Protein AF-A0A1A6BA30-F1 (afdb_monomer_lite)

Radius of gyration: 18.71 Å; chains: 1; bounding box: 52×39×49 Å

Structure (mmCIF, N/CA/C/O backbone):
data_AF-A0A1A6BA30-F1
#
_entry.id   AF-A0A1A6BA30-F1
#
loop_
_atom_site.group_PDB
_atom_site.id
_atom_site.type_symbol
_atom_site.label_atom_id
_atom_site.label_alt_id
_atom_site.label_comp_id
_atom_site.label_asym_id
_atom_site.label_entity_id
_atom_site.label_seq_id
_atom_site.pdbx_PDB_ins_code
_atom_site.Cartn_x
_atom_site.Cartn_y
_atom_site.Cartn_z
_atom_site.occupancy
_atom_site.B_iso_or_equiv
_atom_site.auth_seq_id
_atom_site.auth_comp_id
_atom_site.auth_asym_id
_atom_site.auth_atom_id
_atom_site.pdbx_PDB_model_num
ATOM 1 N N . ASN A 1 1 ? 31.360 7.881 -20.410 1.00 49.19 1 ASN A N 1
ATOM 2 C CA . ASN A 1 1 ? 30.171 7.006 -20.399 1.00 49.19 1 ASN A CA 1
ATOM 3 C C . ASN A 1 1 ? 29.928 6.477 -21.820 1.00 49.19 1 ASN A C 1
ATOM 5 O O . ASN A 1 1 ? 29.219 7.103 -22.590 1.00 49.19 1 ASN A O 1
ATOM 9 N N . ARG A 1 2 ? 30.645 5.418 -22.233 1.00 43.56 2 ARG A N 1
ATOM 10 C CA . ARG A 1 2 ? 30.772 4.988 -23.651 1.00 43.56 2 ARG A CA 1
ATOM 11 C C . ARG A 1 2 ? 29.636 4.057 -24.119 1.00 43.56 2 ARG A C 1
ATOM 13 O O . ARG A 1 2 ? 29.491 3.838 -25.314 1.00 43.56 2 ARG A O 1
ATOM 20 N N . LEU A 1 3 ? 28.837 3.543 -23.180 1.00 45.38 3 LEU A N 1
ATOM 21 C CA . LEU A 1 3 ? 27.686 2.663 -23.424 1.00 45.38 3 LEU A CA 1
ATOM 22 C C . LEU A 1 3 ? 26.452 3.439 -23.920 1.00 45.38 3 LEU A C 1
ATOM 24 O O . LEU A 1 3 ? 25.771 2.983 -24.829 1.00 45.38 3 LEU A O 1
ATOM 28 N N . VAL A 1 4 ? 26.240 4.652 -23.399 1.00 53.16 4 VAL A N 1
ATOM 29 C CA . VAL A 1 4 ? 25.078 5.516 -23.696 1.00 53.16 4 VAL A CA 1
ATOM 30 C C . VAL A 1 4 ? 25.066 6.024 -25.147 1.00 53.16 4 VAL A C 1
ATOM 32 O O . VAL A 1 4 ? 24.022 6.350 -25.688 1.00 53.16 4 VAL A O 1
ATOM 35 N N . ILE A 1 5 ? 26.222 6.061 -25.816 1.00 52.69 5 ILE A N 1
ATOM 36 C CA . ILE A 1 5 ? 26.349 6.598 -27.184 1.00 52.69 5 ILE A CA 1
ATOM 37 C C . ILE A 1 5 ? 26.019 5.531 -28.251 1.00 52.69 5 ILE A C 1
ATOM 39 O O . ILE A 1 5 ? 25.831 5.865 -29.416 1.00 52.69 5 ILE A O 1
ATOM 43 N N . ARG A 1 6 ? 25.939 4.239 -27.888 1.00 56.19 6 ARG A N 1
ATOM 44 C CA . ARG A 1 6 ? 25.770 3.142 -28.864 1.00 56.19 6 ARG A CA 1
ATOM 45 C C . ARG A 1 6 ? 24.322 2.807 -29.225 1.00 56.19 6 ARG A C 1
ATOM 47 O O . ARG A 1 6 ? 24.119 2.164 -30.248 1.00 56.19 6 ARG A O 1
ATOM 54 N N . HIS A 1 7 ? 23.351 3.242 -28.427 1.00 64.94 7 HIS A N 1
ATOM 55 C CA . HIS A 1 7 ? 21.930 2.986 -28.659 1.00 64.94 7 HIS A CA 1
ATOM 56 C C . HIS A 1 7 ? 21.140 4.277 -28.422 1.00 64.94 7 HIS A C 1
ATOM 58 O O . HIS A 1 7 ? 20.614 4.496 -27.337 1.00 64.94 7 HIS A O 1
ATOM 64 N N . SER A 1 8 ? 21.091 5.148 -29.435 1.00 63.28 8 SER A N 1
ATOM 65 C CA . SER A 1 8 ? 20.343 6.418 -29.401 1.00 63.28 8 SER A CA 1
ATOM 66 C C . SER A 1 8 ? 18.844 6.244 -29.165 1.00 63.28 8 SER A C 1
ATOM 68 O O . SER A 1 8 ? 18.178 7.187 -28.750 1.00 63.28 8 SER A O 1
ATOM 70 N N . ASP A 1 9 ? 18.335 5.043 -29.429 1.00 72.69 9 ASP A N 1
ATOM 71 C CA . ASP A 1 9 ? 16.908 4.728 -29.409 1.00 72.69 9 ASP A CA 1
ATOM 72 C C . ASP A 1 9 ? 16.441 4.245 -28.025 1.00 72.69 9 ASP A C 1
ATOM 74 O O . ASP A 1 9 ? 15.265 3.946 -27.832 1.00 72.69 9 ASP A O 1
ATOM 78 N N . VAL A 1 10 ? 17.359 4.159 -27.053 1.00 77.75 10 VAL A N 1
ATOM 79 C CA . VAL A 1 10 ? 17.059 3.790 -25.666 1.00 77.75 10 VAL A CA 1
ATOM 80 C C . VAL A 1 10 ? 17.087 5.045 -24.804 1.00 77.75 10 VAL A C 1
ATOM 82 O O . VAL A 1 10 ? 18.126 5.686 -24.635 1.00 77.75 10 VAL A O 1
ATOM 85 N N . GLU A 1 11 ? 15.941 5.397 -24.225 1.00 80.94 11 GLU A N 1
ATOM 86 C CA . GLU A 1 11 ? 15.870 6.451 -23.217 1.00 80.94 11 GLU A CA 1
ATOM 87 C C . GLU A 1 11 ? 16.441 5.933 -21.889 1.00 80.94 11 GLU A C 1
ATOM 89 O O . GLU A 1 11 ? 15.973 4.941 -21.331 1.00 80.94 11 GLU A O 1
ATOM 94 N N . HIS A 1 12 ? 17.465 6.610 -21.369 1.00 80.56 12 HIS A N 1
ATOM 95 C CA . HIS A 1 12 ? 18.076 6.278 -20.086 1.00 80.56 12 HIS A CA 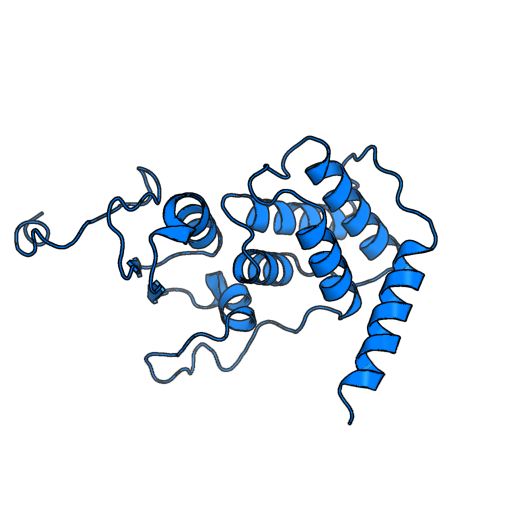1
ATOM 96 C C . HIS A 1 12 ? 17.625 7.268 -19.010 1.00 80.56 12 HIS A C 1
ATOM 98 O O . HIS A 1 12 ? 18.004 8.440 -19.039 1.00 80.56 12 HIS A O 1
ATOM 104 N N . VAL A 1 13 ? 16.882 6.776 -18.020 1.00 79.44 13 VAL A N 1
ATOM 105 C CA . VAL A 1 13 ? 16.438 7.555 -16.857 1.00 79.44 13 VAL A CA 1
ATOM 106 C C . VAL A 1 13 ? 17.209 7.095 -15.620 1.00 79.44 13 VAL A C 1
ATOM 108 O O . VAL A 1 13 ? 17.394 5.901 -15.397 1.00 79.44 13 VAL A O 1
ATOM 111 N N . THR A 1 14 ? 17.688 8.040 -14.806 1.00 73.75 14 THR A N 1
ATOM 112 C CA . THR A 1 14 ? 18.328 7.731 -13.515 1.00 73.75 14 THR A CA 1
ATOM 113 C C . THR A 1 14 ? 17.502 8.331 -12.385 1.00 73.75 14 THR A C 1
ATOM 115 O O . THR A 1 14 ? 17.114 9.497 -12.457 1.00 73.75 14 THR A O 1
ATOM 118 N N . GLY A 1 15 ? 17.261 7.553 -11.325 1.00 63.16 15 GLY A N 1
ATOM 119 C CA . GLY A 1 15 ? 16.300 7.888 -10.262 1.00 63.16 15 GLY A CA 1
ATOM 120 C C . GLY A 1 15 ? 16.544 9.207 -9.513 1.00 63.16 15 GLY A C 1
ATOM 121 O O . GLY A 1 15 ? 15.648 9.700 -8.842 1.00 63.16 15 GLY A O 1
ATOM 122 N N . ARG A 1 16 ? 17.716 9.845 -9.661 1.00 56.41 16 ARG A N 1
ATOM 123 C CA . ARG A 1 16 ? 17.997 11.164 -9.060 1.00 56.41 16 ARG A CA 1
ATOM 124 C C . ARG A 1 16 ? 17.291 12.341 -9.756 1.00 56.41 16 ARG A C 1
ATOM 126 O O . ARG A 1 16 ? 17.312 13.435 -9.204 1.00 56.41 16 ARG A O 1
ATOM 133 N N . GLY A 1 17 ? 16.687 12.138 -10.933 1.00 48.97 17 GLY A N 1
ATOM 134 C CA . GLY A 1 17 ? 16.013 13.181 -11.726 1.00 48.97 17 GLY A CA 1
ATOM 135 C C . GLY A 1 17 ? 14.512 12.966 -11.957 1.00 48.97 17 GLY A C 1
ATOM 136 O O . GLY A 1 17 ? 13.917 13.713 -12.729 1.00 48.97 17 GLY A O 1
ATOM 137 N N . GLY A 1 18 ? 13.914 11.964 -11.304 1.00 57.31 18 GLY A N 1
ATOM 138 C CA . GLY A 1 18 ? 12.526 11.538 -11.509 1.00 57.31 18 GLY A CA 1
ATOM 139 C C . GLY A 1 18 ? 12.415 10.244 -12.318 1.00 57.31 18 GLY A C 1
ATOM 140 O O . GLY A 1 18 ? 13.316 9.895 -13.076 1.00 57.31 18 GLY A O 1
ATOM 141 N N . ALA A 1 19 ? 11.305 9.527 -12.141 1.00 66.44 19 ALA A N 1
ATOM 142 C CA . ALA A 1 19 ? 10.981 8.287 -12.855 1.00 66.44 19 ALA A CA 1
ATOM 143 C C . ALA A 1 19 ? 10.109 8.542 -14.104 1.00 66.44 19 ALA A C 1
ATOM 145 O O . ALA A 1 19 ? 9.331 7.690 -14.528 1.00 66.44 19 ALA A O 1
ATOM 146 N N . TYR A 1 20 ? 10.202 9.749 -14.669 1.00 74.00 20 TYR A N 1
ATOM 147 C CA . TYR A 1 20 ? 9.434 10.146 -15.844 1.00 74.00 20 TYR A CA 1
ATOM 148 C C . TYR A 1 20 ? 10.075 9.583 -17.110 1.00 74.00 20 TYR A C 1
ATOM 150 O O . TYR A 1 20 ? 11.246 9.852 -17.386 1.00 74.00 20 TYR A O 1
ATOM 158 N N . VAL A 1 21 ? 9.291 8.832 -17.876 1.00 78.81 21 VAL A N 1
ATOM 159 C CA . VAL A 1 21 ? 9.658 8.333 -19.203 1.00 78.81 21 VAL A CA 1
ATOM 160 C C . VAL A 1 21 ? 8.964 9.217 -20.240 1.00 78.81 21 VAL A C 1
ATOM 162 O O . VAL A 1 21 ? 7.796 9.555 -20.068 1.00 78.81 21 VAL A O 1
ATOM 165 N N . ARG A 1 22 ? 9.666 9.639 -21.299 1.00 75.38 22 ARG A N 1
ATOM 166 C CA . ARG A 1 22 ? 9.091 10.518 -22.338 1.00 75.38 22 ARG A CA 1
ATOM 167 C C . ARG A 1 22 ? 8.378 9.742 -23.439 1.00 75.38 22 ARG A C 1
ATOM 169 O O . ARG A 1 22 ? 7.490 10.289 -24.091 1.00 75.38 22 ARG A O 1
ATOM 176 N N . GLY A 1 23 ? 8.807 8.509 -23.696 1.00 78.12 23 GLY A N 1
ATOM 177 C CA . GLY A 1 23 ? 8.270 7.653 -24.753 1.00 78.12 23 GLY A CA 1
ATOM 178 C C . GLY A 1 23 ? 7.227 6.644 -24.269 1.00 78.12 23 GLY A C 1
ATOM 179 O O . GLY A 1 23 ? 7.291 6.148 -23.147 1.00 78.12 23 GLY A O 1
ATOM 180 N N . HIS A 1 24 ? 6.300 6.273 -25.157 1.00 86.62 24 HIS A N 1
ATOM 181 C CA . HIS A 1 24 ? 5.459 5.092 -24.956 1.00 86.62 24 HIS A CA 1
ATOM 182 C C . HIS A 1 24 ? 6.257 3.822 -25.271 1.00 86.62 24 HIS A C 1
ATOM 184 O O . HIS A 1 24 ? 6.807 3.708 -26.367 1.00 86.62 24 HIS A O 1
ATOM 190 N N . GLY A 1 25 ? 6.268 2.836 -24.374 1.00 88.94 25 GLY A N 1
ATOM 191 C CA . GLY A 1 25 ? 6.991 1.592 -24.634 1.00 88.94 25 GLY A CA 1
ATOM 192 C C . GLY A 1 25 ? 7.209 0.690 -23.420 1.00 88.94 25 GLY A C 1
ATOM 193 O O . GLY A 1 25 ? 6.679 0.952 -22.339 1.00 88.94 25 GLY A O 1
ATOM 194 N N . PRO A 1 26 ? 7.949 -0.416 -23.608 1.00 90.94 26 PRO A N 1
ATOM 195 C CA . PRO A 1 26 ? 8.395 -1.258 -22.509 1.00 90.94 26 PRO A CA 1
ATOM 196 C C . PRO A 1 26 ? 9.483 -0.555 -21.685 1.00 90.94 26 PRO A C 1
ATOM 198 O O . PRO A 1 26 ? 10.324 0.158 -22.230 1.00 90.94 26 PRO A O 1
ATOM 201 N N . VAL A 1 27 ? 9.493 -0.802 -20.377 1.00 91.38 27 VAL A N 1
ATOM 202 C CA . VAL A 1 27 ? 10.492 -0.278 -19.440 1.00 91.38 27 VAL A CA 1
ATOM 203 C C . VAL A 1 27 ? 11.279 -1.430 -18.829 1.00 91.38 27 VAL A C 1
ATOM 205 O O . VAL A 1 27 ? 10.697 -2.398 -18.343 1.00 91.38 27 VAL A O 1
ATOM 208 N N . LEU A 1 28 ? 12.606 -1.301 -18.821 1.00 92.06 28 LEU A N 1
ATOM 209 C CA . LEU A 1 28 ? 13.500 -2.134 -18.022 1.00 92.06 28 LEU A CA 1
ATOM 210 C C . LEU A 1 28 ? 13.937 -1.342 -16.790 1.00 92.06 28 LEU A C 1
ATOM 212 O O . LEU A 1 28 ? 14.620 -0.325 -16.914 1.00 92.06 28 LEU A O 1
ATOM 216 N N . MET A 1 29 ? 13.571 -1.823 -15.607 1.00 91.19 29 MET A N 1
ATOM 217 C CA . MET A 1 29 ? 13.905 -1.193 -14.338 1.00 91.19 29 MET A CA 1
ATOM 218 C C . MET A 1 29 ? 14.907 -2.052 -13.570 1.00 91.19 29 MET A C 1
ATOM 220 O O . MET A 1 29 ? 14.601 -3.165 -13.145 1.00 91.19 29 MET A O 1
ATOM 224 N N . ALA A 1 30 ? 16.122 -1.533 -13.403 1.00 91.44 30 ALA A N 1
ATOM 225 C CA . ALA A 1 30 ? 17.189 -2.228 -12.698 1.00 91.44 30 ALA A CA 1
ATOM 226 C C . ALA A 1 30 ? 17.259 -1.795 -11.229 1.00 91.44 30 ALA A C 1
ATOM 228 O O . ALA A 1 30 ? 17.358 -0.609 -10.918 1.00 91.44 30 ALA A O 1
ATOM 229 N N . TRP A 1 31 ? 17.254 -2.794 -10.350 1.00 90.44 31 TRP A N 1
ATOM 230 C CA . TRP A 1 31 ? 17.406 -2.720 -8.899 1.00 90.44 31 TRP A CA 1
ATOM 231 C C . TRP A 1 31 ? 16.362 -1.891 -8.130 1.00 90.44 31 TRP A C 1
ATOM 233 O O . TRP A 1 31 ? 16.747 -1.257 -7.142 1.00 90.44 31 TRP A O 1
ATOM 243 N N . PRO A 1 32 ? 15.070 -1.885 -8.516 1.00 91.75 32 PRO A N 1
ATOM 244 C CA . PRO A 1 32 ? 14.084 -1.082 -7.808 1.00 91.75 32 PRO A CA 1
ATOM 245 C C . PRO A 1 32 ? 13.698 -1.689 -6.454 1.00 91.75 32 PRO A C 1
ATOM 247 O O . PRO A 1 32 ? 13.746 -2.906 -6.257 1.00 91.75 32 PRO A O 1
ATOM 250 N N . GLY A 1 33 ? 13.264 -0.834 -5.532 1.00 92.69 33 GLY A N 1
ATOM 251 C CA . GLY A 1 33 ? 12.312 -1.195 -4.481 1.00 92.69 33 GLY A CA 1
ATOM 252 C C . GLY A 1 33 ? 10.869 -0.875 -4.891 1.00 92.69 33 GLY A C 1
ATOM 253 O O . GLY A 1 33 ? 10.628 -0.299 -5.952 1.00 92.69 33 GLY A O 1
ATOM 254 N N . MET A 1 34 ? 9.899 -1.208 -4.032 1.00 94.12 34 MET A N 1
ATOM 255 C CA . MET A 1 34 ? 8.484 -0.879 -4.276 1.00 94.12 34 MET A CA 1
ATOM 256 C C . MET A 1 34 ? 8.241 0.632 -4.427 1.00 94.12 34 MET A C 1
ATOM 258 O O . MET A 1 34 ? 7.455 1.036 -5.279 1.00 94.12 34 MET A O 1
ATOM 262 N N . ASP A 1 35 ? 8.951 1.470 -3.668 1.00 92.12 35 ASP A N 1
ATOM 263 C CA . ASP A 1 35 ? 8.849 2.934 -3.759 1.00 92.12 35 ASP A CA 1
ATOM 264 C C . ASP A 1 35 ? 9.235 3.453 -5.151 1.00 92.12 35 ASP A C 1
ATOM 266 O O . ASP A 1 35 ? 8.562 4.320 -5.710 1.00 92.12 35 ASP A O 1
ATOM 270 N N . ASP A 1 36 ? 10.301 2.895 -5.734 1.00 90.81 36 ASP A N 1
ATOM 271 C CA . ASP A 1 36 ? 10.771 3.293 -7.059 1.00 90.81 36 ASP A CA 1
ATOM 272 C C . ASP A 1 36 ? 9.737 2.917 -8.133 1.00 90.81 36 ASP A C 1
ATOM 274 O O . ASP A 1 36 ? 9.473 3.702 -9.047 1.00 90.81 36 ASP A O 1
ATOM 278 N N . ILE A 1 37 ? 9.124 1.733 -8.010 1.00 91.69 37 ILE A N 1
ATOM 279 C CA . ILE A 1 37 ? 8.049 1.280 -8.906 1.00 91.69 37 ILE A CA 1
ATOM 280 C C . ILE A 1 37 ? 6.831 2.203 -8.765 1.00 91.69 37 ILE A C 1
ATOM 282 O O . ILE A 1 37 ? 6.275 2.634 -9.774 1.00 91.69 37 ILE A O 1
ATOM 286 N N . GLY A 1 38 ? 6.453 2.571 -7.536 1.00 90.75 38 GLY A N 1
ATOM 287 C CA . GLY A 1 38 ? 5.369 3.522 -7.280 1.00 90.75 38 GLY A CA 1
ATOM 288 C C . GLY A 1 38 ? 5.601 4.869 -7.963 1.00 90.75 38 GLY A C 1
ATOM 289 O O . GLY A 1 38 ? 4.710 5.384 -8.644 1.00 90.75 38 GLY A O 1
ATOM 290 N N . GLU A 1 39 ? 6.807 5.428 -7.849 1.00 89.31 39 GLU A N 1
ATOM 291 C CA . GLU A 1 39 ? 7.171 6.679 -8.524 1.00 89.31 39 G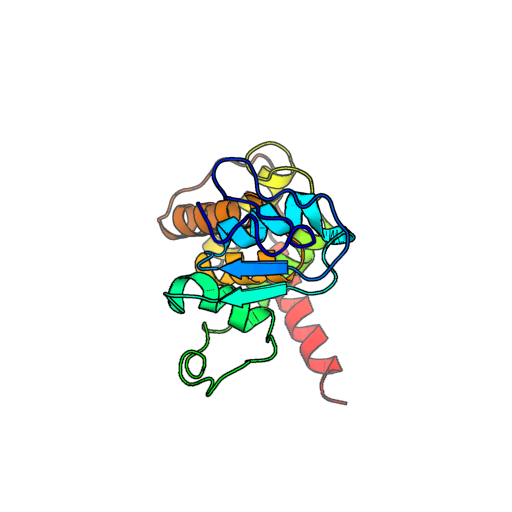LU A CA 1
ATOM 292 C C . GLU A 1 39 ? 7.163 6.553 -10.056 1.00 89.31 39 GLU A C 1
ATOM 294 O O . GLU A 1 39 ? 6.707 7.474 -10.733 1.00 89.31 39 GLU A O 1
ATOM 299 N N . LEU A 1 40 ? 7.605 5.423 -10.619 1.00 88.50 40 LEU A N 1
ATOM 300 C CA . LEU A 1 40 ? 7.528 5.171 -12.064 1.00 88.50 40 LEU A CA 1
ATOM 301 C C . LEU A 1 40 ? 6.075 5.175 -12.556 1.00 88.50 40 LEU A C 1
ATOM 303 O O . LEU A 1 40 ? 5.745 5.873 -13.521 1.00 88.50 40 LEU A O 1
ATOM 307 N N . VAL A 1 41 ? 5.203 4.423 -11.880 1.00 86.38 41 VAL A N 1
ATOM 308 C CA . VAL A 1 41 ? 3.785 4.306 -12.243 1.00 86.38 41 VAL A CA 1
ATOM 309 C C . VAL A 1 41 ? 3.098 5.668 -12.160 1.00 86.38 41 VAL A C 1
ATOM 311 O O . VAL A 1 41 ? 2.370 6.032 -13.077 1.00 86.38 41 VAL A O 1
ATOM 314 N N . ARG A 1 42 ? 3.401 6.482 -11.141 1.00 84.81 42 ARG A N 1
ATOM 315 C CA . ARG A 1 42 ? 2.790 7.809 -10.945 1.00 84.81 42 ARG A CA 1
ATOM 316 C C . ARG A 1 42 ? 2.848 8.701 -12.181 1.00 84.81 42 ARG A C 1
ATOM 318 O O . ARG A 1 42 ? 1.891 9.402 -12.494 1.00 84.81 42 ARG A O 1
ATOM 325 N N . PHE A 1 43 ? 4.000 8.729 -12.840 1.00 79.12 43 PHE A N 1
ATOM 326 C CA . PHE A 1 43 ? 4.258 9.666 -13.929 1.00 79.12 43 PHE A CA 1
ATOM 327 C C . PHE A 1 43 ? 4.060 9.057 -15.314 1.00 79.12 43 PHE A C 1
ATOM 329 O O . PHE A 1 43 ? 3.900 9.797 -16.285 1.00 79.12 43 PHE A O 1
ATOM 336 N N . SER A 1 44 ? 4.081 7.727 -15.402 1.00 79.69 44 SER A N 1
ATOM 337 C CA . SER A 1 44 ? 4.239 7.024 -16.673 1.00 79.69 44 SER A CA 1
ATOM 338 C C . SER A 1 44 ? 3.218 5.899 -16.882 1.00 79.69 44 SER A C 1
ATOM 340 O O . SER A 1 44 ? 3.360 5.161 -17.854 1.00 79.69 44 SER A O 1
ATOM 342 N N . ASN A 1 45 ? 2.180 5.755 -16.040 1.00 75.94 45 ASN A N 1
ATOM 343 C CA . ASN A 1 45 ? 1.237 4.622 -16.110 1.00 75.94 45 ASN A CA 1
ATOM 344 C C . ASN A 1 45 ? 0.663 4.399 -17.525 1.00 75.94 45 ASN A C 1
ATOM 346 O O . ASN A 1 45 ? 0.683 3.295 -18.051 1.00 75.94 45 ASN A O 1
ATOM 350 N N . HIS A 1 46 ? 0.240 5.471 -18.203 1.00 80.50 46 HIS A N 1
ATOM 351 C CA . HIS A 1 46 ? -0.317 5.389 -19.564 1.00 80.50 46 HIS A CA 1
ATOM 352 C C . HIS A 1 46 ? 0.741 5.258 -20.675 1.00 80.50 46 HIS A C 1
ATOM 354 O O . HIS A 1 46 ? 0.410 5.067 -21.848 1.00 80.50 46 HIS A O 1
ATOM 360 N N . MET A 1 47 ? 2.020 5.408 -20.332 1.00 84.94 47 MET A N 1
ATOM 361 C CA . MET A 1 47 ? 3.141 5.324 -21.270 1.00 84.94 47 MET A CA 1
ATOM 362 C C . MET A 1 47 ? 3.788 3.938 -21.274 1.00 84.94 47 MET A C 1
ATOM 364 O O . MET A 1 47 ? 4.305 3.506 -22.306 1.00 84.94 47 MET A O 1
ATOM 368 N N . ILE A 1 48 ? 3.706 3.215 -20.158 1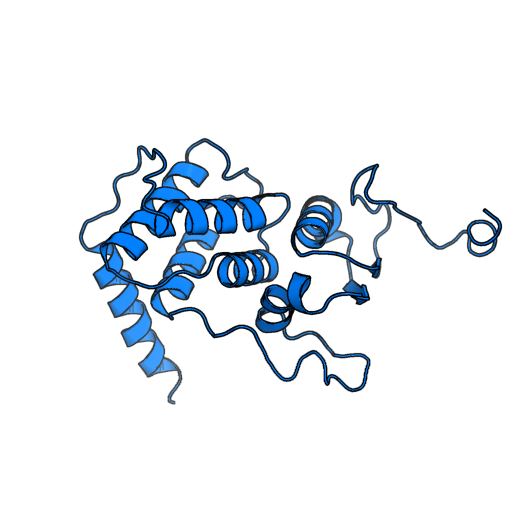.00 87.94 48 ILE A N 1
ATOM 369 C CA . ILE A 1 48 ? 4.318 1.899 -19.989 1.00 87.94 48 ILE A CA 1
ATOM 370 C C . ILE A 1 48 ? 3.428 0.826 -20.622 1.00 87.94 48 ILE A C 1
ATOM 372 O O . ILE A 1 48 ? 2.280 0.641 -20.236 1.00 87.94 48 ILE A O 1
ATOM 376 N N . ARG A 1 49 ? 3.973 0.087 -21.594 1.00 89.06 49 ARG A N 1
ATOM 377 C CA . ARG A 1 49 ? 3.293 -1.069 -22.222 1.00 89.06 49 ARG A CA 1
ATOM 378 C C . ARG A 1 49 ? 3.699 -2.417 -21.631 1.00 89.06 49 ARG A C 1
ATOM 380 O O . ARG A 1 49 ? 3.077 -3.429 -21.925 1.00 89.06 49 ARG A O 1
ATOM 387 N N . GLY A 1 50 ? 4.763 -2.427 -20.840 1.00 90.06 50 GLY A N 1
ATOM 388 C CA . GLY A 1 50 ? 5.286 -3.598 -20.153 1.00 90.06 50 GLY A CA 1
ATOM 389 C C . GLY A 1 50 ? 6.432 -3.182 -19.244 1.00 90.06 50 GLY A C 1
ATOM 390 O O . GLY A 1 50 ? 7.195 -2.278 -19.588 1.00 90.06 50 GLY A O 1
ATOM 391 N N . LEU A 1 51 ? 6.542 -3.819 -18.085 1.00 91.81 51 LEU A N 1
ATOM 392 C CA . LEU A 1 51 ? 7.580 -3.539 -17.101 1.00 91.81 51 LEU A CA 1
ATOM 393 C C . LEU A 1 51 ? 8.389 -4.812 -16.854 1.00 91.81 51 LEU A C 1
ATOM 395 O O . LEU A 1 51 ? 7.857 -5.808 -16.375 1.00 91.81 51 LEU A O 1
ATOM 399 N N . CYS A 1 52 ? 9.681 -4.766 -17.165 1.00 94.31 52 CYS A N 1
ATOM 400 C CA . CYS A 1 52 ? 10.644 -5.791 -16.790 1.00 94.31 52 CYS A CA 1
ATOM 401 C C . CYS A 1 52 ? 11.466 -5.276 -15.607 1.00 94.31 52 CYS A C 1
ATOM 403 O O . CYS A 1 52 ? 12.076 -4.209 -15.690 1.00 94.31 52 CYS A O 1
ATOM 405 N N . VAL A 1 53 ? 11.484 -6.028 -14.508 1.00 93.50 53 VAL A N 1
ATOM 406 C CA . VAL A 1 53 ? 12.224 -5.674 -13.294 1.00 93.50 53 VAL A CA 1
ATOM 407 C C . VAL A 1 53 ? 13.395 -6.627 -13.109 1.00 93.50 53 VAL A C 1
ATOM 409 O O . VAL A 1 53 ? 13.217 -7.841 -13.085 1.00 93.50 53 VAL A O 1
ATOM 412 N N . ILE A 1 54 ? 14.590 -6.071 -12.922 1.00 92.81 54 ILE A N 1
ATOM 413 C CA . ILE A 1 54 ? 15.764 -6.816 -12.462 1.00 92.81 54 ILE A CA 1
ATOM 414 C C . ILE A 1 54 ? 15.982 -6.442 -11.003 1.00 92.81 54 ILE A C 1
ATOM 416 O O . ILE A 1 54 ? 16.277 -5.288 -10.713 1.00 92.81 54 ILE A O 1
ATOM 420 N N . THR A 1 55 ? 15.872 -7.390 -10.079 1.00 89.50 55 THR A N 1
ATOM 421 C CA . THR A 1 55 ? 16.163 -7.140 -8.661 1.00 89.50 55 THR A CA 1
ATOM 422 C C . THR A 1 55 ? 17.546 -7.662 -8.273 1.00 89.50 55 THR A C 1
ATOM 424 O O . THR A 1 55 ? 18.061 -8.596 -8.876 1.00 89.50 55 THR A O 1
ATOM 427 N N . TRP A 1 56 ? 18.166 -7.034 -7.272 1.00 88.25 56 TRP A N 1
ATOM 428 C CA . TRP A 1 56 ? 19.338 -7.578 -6.564 1.00 88.25 56 TRP A CA 1
ATOM 429 C C . TRP A 1 56 ? 18.980 -8.080 -5.159 1.00 88.25 56 TRP A C 1
ATOM 431 O O . TRP A 1 56 ? 19.823 -8.647 -4.470 1.00 88.25 56 TRP A O 1
ATOM 441 N N . ASN A 1 57 ? 17.750 -7.813 -4.709 1.00 90.44 57 ASN A N 1
ATOM 442 C CA . ASN A 1 57 ? 17.236 -8.198 -3.407 1.00 90.44 57 ASN A CA 1
ATOM 443 C C . ASN A 1 57 ? 15.744 -8.511 -3.551 1.00 90.44 57 ASN A C 1
ATOM 445 O O . ASN A 1 57 ? 14.906 -7.603 -3.563 1.00 90.44 57 ASN A O 1
ATOM 449 N N . ALA A 1 58 ? 15.419 -9.799 -3.656 1.00 91.69 58 ALA A N 1
ATOM 450 C CA . ALA A 1 58 ? 14.050 -10.267 -3.826 1.00 91.69 58 ALA A CA 1
ATOM 451 C C . ALA A 1 58 ? 13.109 -9.754 -2.721 1.00 91.69 58 ALA A C 1
ATOM 453 O O . ALA A 1 58 ? 11.993 -9.333 -3.017 1.00 91.69 58 ALA A O 1
ATOM 454 N N . ASN A 1 59 ? 13.575 -9.672 -1.468 1.00 92.69 59 ASN A N 1
ATOM 455 C CA . ASN A 1 59 ? 12.736 -9.276 -0.331 1.00 92.69 59 ASN A CA 1
ATOM 456 C C . ASN A 1 59 ? 12.179 -7.852 -0.458 1.00 92.69 59 ASN A C 1
ATOM 458 O O . ASN A 1 59 ? 11.086 -7.591 0.026 1.00 92.69 59 ASN A O 1
ATOM 462 N N . ARG A 1 60 ? 12.873 -6.947 -1.162 1.00 91.56 60 ARG A N 1
ATOM 463 C CA . ARG A 1 60 ? 12.415 -5.560 -1.360 1.00 91.56 60 ARG A CA 1
ATOM 464 C C . ARG A 1 60 ? 11.203 -5.409 -2.270 1.00 91.56 60 ARG A C 1
ATOM 466 O O . ARG A 1 60 ? 10.580 -4.354 -2.252 1.00 91.56 60 ARG A O 1
ATOM 473 N N . ILE A 1 61 ? 10.917 -6.411 -3.098 1.00 94.75 61 ILE A N 1
ATOM 474 C CA . ILE A 1 61 ? 9.794 -6.385 -4.043 1.00 94.75 61 ILE A CA 1
ATOM 475 C C . ILE A 1 61 ? 8.894 -7.617 -3.919 1.00 94.75 61 ILE A C 1
ATOM 477 O O . ILE A 1 61 ? 7.887 -7.697 -4.613 1.00 94.75 61 ILE A O 1
ATOM 481 N N . ARG A 1 62 ? 9.227 -8.569 -3.037 1.00 96.31 62 ARG A N 1
ATOM 482 C CA . ARG A 1 62 ? 8.470 -9.807 -2.810 1.00 96.31 62 ARG A CA 1
ATOM 483 C C . ARG A 1 62 ? 6.981 -9.564 -2.538 1.00 96.31 62 ARG A C 1
ATOM 485 O O . ARG A 1 62 ? 6.187 -10.274 -3.157 1.00 96.31 62 ARG A O 1
ATOM 492 N N . PRO A 1 63 ? 6.568 -8.561 -1.737 1.00 96.94 63 PRO A N 1
ATOM 493 C CA . PRO A 1 63 ? 5.149 -8.257 -1.574 1.00 96.94 63 PRO A CA 1
ATOM 494 C C . PRO A 1 63 ? 4.469 -7.886 -2.891 1.00 96.94 63 PRO A C 1
ATOM 496 O O . PRO A 1 63 ? 3.431 -8.442 -3.231 1.00 96.94 63 PRO A O 1
ATOM 499 N N . TRP A 1 64 ? 5.089 -7.014 -3.685 1.00 96.06 64 TRP A N 1
ATOM 500 C CA . TRP A 1 64 ? 4.568 -6.623 -4.994 1.00 96.06 64 TRP A CA 1
ATOM 501 C C . TRP A 1 64 ? 4.539 -7.794 -5.987 1.00 96.06 64 TRP A C 1
ATOM 503 O O . TRP A 1 64 ? 3.527 -8.000 -6.650 1.00 96.06 64 TRP A O 1
ATOM 513 N N . VAL A 1 65 ? 5.594 -8.616 -6.045 1.00 95.75 65 VAL A N 1
ATOM 514 C CA . VAL A 1 65 ? 5.649 -9.818 -6.902 1.00 95.75 65 VAL A CA 1
ATOM 515 C C . VAL A 1 65 ? 4.563 -10.824 -6.521 1.00 95.75 65 VAL A C 1
ATOM 517 O O . VAL A 1 65 ? 3.903 -11.373 -7.401 1.00 95.75 65 VAL A O 1
ATOM 520 N N . THR A 1 66 ? 4.330 -11.022 -5.222 1.00 96.06 66 THR A N 1
ATOM 521 C CA . THR A 1 66 ? 3.277 -11.911 -4.707 1.00 96.06 66 THR A CA 1
ATOM 522 C C . THR A 1 66 ? 1.893 -11.500 -5.212 1.00 96.06 66 THR A C 1
ATOM 524 O O . THR A 1 66 ? 1.084 -12.362 -5.558 1.00 96.06 66 THR A O 1
ATOM 527 N N . GLN A 1 67 ? 1.628 -10.193 -5.267 1.00 95.75 67 GLN A N 1
ATOM 528 C CA . GLN A 1 67 ? 0.336 -9.644 -5.679 1.00 95.75 67 GLN A CA 1
ATOM 529 C C . GLN A 1 67 ? 0.195 -9.580 -7.204 1.00 95.75 67 GLN A C 1
ATOM 531 O O . GLN A 1 67 ? -0.813 -10.024 -7.742 1.00 95.75 67 GLN A O 1
ATOM 536 N N . MET A 1 68 ? 1.219 -9.094 -7.910 1.00 94.12 68 MET A N 1
ATOM 537 C CA . MET A 1 68 ? 1.199 -8.954 -9.370 1.00 94.12 68 MET A CA 1
ATOM 538 C C . MET A 1 68 ? 1.255 -10.283 -10.120 1.00 94.12 68 MET A C 1
ATOM 540 O O . MET A 1 68 ? 0.783 -10.346 -11.251 1.00 94.12 68 MET A O 1
ATOM 544 N N . ARG A 1 69 ? 1.880 -11.314 -9.531 1.00 94.50 69 ARG A N 1
ATOM 545 C CA . ARG A 1 69 ? 2.168 -12.606 -10.180 1.00 94.50 69 ARG A CA 1
ATOM 546 C C . ARG A 1 69 ? 2.755 -12.445 -11.596 1.00 94.50 69 ARG A C 1
ATOM 548 O O . ARG A 1 69 ? 2.167 -12.935 -12.559 1.00 94.50 69 ARG A O 1
ATOM 555 N N . PRO A 1 70 ? 3.884 -11.730 -11.744 1.00 94.38 70 PRO A N 1
ATOM 556 C CA . PRO A 1 70 ? 4.479 -11.487 -13.051 1.00 94.38 70 PRO A CA 1
ATOM 557 C C . PRO A 1 70 ? 5.047 -12.773 -13.663 1.00 94.38 70 PRO A C 1
ATOM 559 O O . PRO A 1 70 ? 5.399 -13.716 -12.951 1.00 94.38 70 PRO A O 1
ATOM 562 N N . ASP A 1 71 ? 5.240 -12.758 -14.980 1.00 95.94 71 ASP A N 1
ATOM 563 C CA . ASP A 1 71 ? 6.019 -13.788 -15.661 1.00 95.94 71 ASP A CA 1
ATOM 564 C C . ASP A 1 71 ? 7.475 -13.760 -15.179 1.00 95.94 71 ASP A C 1
ATOM 566 O O . ASP A 1 71 ? 8.167 -12.739 -15.251 1.00 95.94 71 ASP A O 1
ATOM 570 N N . ILE A 1 72 ? 7.960 -14.904 -14.697 1.00 94.62 72 ILE A N 1
ATOM 571 C CA . ILE A 1 72 ? 9.316 -15.031 -14.170 1.00 94.62 72 ILE A CA 1
ATOM 572 C C . ILE A 1 72 ? 10.273 -15.469 -15.279 1.00 94.62 72 ILE A C 1
ATOM 574 O O . ILE A 1 72 ? 10.268 -16.613 -15.730 1.00 94.62 72 ILE A O 1
ATOM 578 N N . LEU A 1 73 ? 11.144 -14.548 -15.690 1.00 90.31 73 LEU A N 1
ATOM 579 C CA . LEU A 1 73 ? 12.188 -14.787 -16.687 1.00 90.31 73 LEU A CA 1
ATOM 580 C C . LEU A 1 73 ? 13.444 -15.366 -16.005 1.00 90.31 73 LEU A C 1
ATOM 582 O O . LEU A 1 73 ? 14.445 -14.676 -15.826 1.00 90.31 73 LEU A O 1
ATOM 586 N N . GLY A 1 74 ? 13.383 -16.619 -15.551 1.00 88.38 74 GLY A N 1
ATOM 587 C CA . GLY A 1 74 ? 14.481 -17.286 -14.842 1.00 88.38 74 GLY A CA 1
ATOM 588 C C . GLY A 1 74 ? 14.055 -18.621 -14.231 1.00 88.38 74 GLY A C 1
ATOM 589 O O . GLY A 1 74 ? 12.983 -19.131 -14.533 1.00 88.38 74 GLY A O 1
ATOM 590 N N . ASN A 1 75 ? 14.887 -19.190 -13.355 1.00 89.62 75 ASN A N 1
ATOM 591 C CA . ASN A 1 75 ? 14.562 -20.442 -12.655 1.00 89.62 75 ASN A CA 1
ATOM 592 C C . ASN A 1 75 ? 13.481 -20.275 -11.567 1.00 89.62 75 ASN A C 1
ATOM 594 O O . ASN A 1 75 ? 12.922 -21.265 -11.118 1.00 89.62 75 ASN A O 1
ATOM 598 N N . GLY A 1 76 ? 13.212 -19.040 -11.137 1.00 90.25 76 GLY A N 1
ATOM 599 C CA . GLY A 1 76 ? 12.159 -18.697 -10.186 1.00 90.25 76 GLY A CA 1
ATOM 600 C C . GLY A 1 76 ? 12.410 -19.064 -8.727 1.00 90.25 76 GLY A C 1
ATOM 601 O O . GLY A 1 76 ? 11.550 -18.773 -7.904 1.00 90.25 76 GLY A O 1
ATOM 602 N N . SER A 1 77 ? 13.581 -19.603 -8.378 1.00 92.25 77 SER A N 1
ATOM 603 C CA . SER A 1 77 ? 13.862 -20.089 -7.018 1.00 92.25 77 SER A CA 1
ATOM 604 C C . SER A 1 77 ? 13.747 -19.001 -5.944 1.00 92.25 77 SER A C 1
ATOM 606 O O . SER A 1 77 ? 13.384 -19.274 -4.808 1.00 92.25 77 SER A O 1
ATOM 608 N N . GLU A 1 78 ? 14.021 -17.737 -6.287 1.00 90.25 78 GLU A N 1
ATOM 609 C CA . GLU A 1 78 ? 13.858 -16.614 -5.352 1.00 90.25 78 GLU A CA 1
ATOM 610 C C . GLU A 1 78 ? 12.394 -16.329 -4.983 1.00 90.25 78 GLU A C 1
ATOM 612 O O . GLU A 1 78 ? 12.154 -15.627 -4.000 1.00 90.25 78 GLU A O 1
ATOM 617 N N . TRP A 1 79 ? 11.430 -16.850 -5.747 1.00 93.38 79 TRP A N 1
ATOM 618 C CA . TRP A 1 79 ? 9.995 -16.561 -5.641 1.00 93.38 79 TRP A CA 1
ATOM 619 C C . TRP A 1 79 ? 9.167 -17.749 -5.142 1.00 93.38 79 TRP A C 1
ATOM 621 O O . TRP A 1 79 ? 7.943 -17.661 -5.134 1.00 93.38 79 TRP A O 1
ATOM 631 N N . GLU A 1 80 ? 9.812 -18.836 -4.715 1.00 91.56 80 GLU A N 1
ATOM 632 C CA . GLU A 1 80 ? 9.129 -19.991 -4.114 1.00 91.56 80 GLU A CA 1
ATOM 633 C C . GLU A 1 80 ? 8.430 -19.599 -2.801 1.00 91.56 80 GLU A C 1
ATOM 635 O O . GLU A 1 80 ? 7.263 -19.928 -2.588 1.00 91.56 80 GLU A O 1
ATOM 640 N N . ASP A 1 81 ? 9.110 -18.805 -1.968 1.00 92.00 81 ASP A N 1
ATOM 641 C CA . ASP A 1 81 ? 8.568 -18.282 -0.713 1.00 92.00 81 ASP A CA 1
ATOM 642 C C . ASP A 1 81 ? 7.877 -16.931 -0.937 1.00 92.00 81 ASP A C 1
ATOM 644 O O . ASP A 1 81 ? 8.513 -15.876 -0.942 1.00 92.00 81 ASP A O 1
ATOM 648 N N . LEU A 1 82 ? 6.564 -16.926 -1.142 1.00 93.06 82 LEU A N 1
ATOM 649 C CA . LEU A 1 82 ? 5.802 -15.687 -1.330 1.00 93.06 82 LEU A CA 1
ATOM 650 C C . LEU A 1 82 ? 5.472 -14.987 -0.003 1.00 93.06 82 LEU A C 1
ATOM 652 O O . LEU A 1 82 ? 5.490 -15.589 1.071 1.00 93.06 82 LEU A O 1
ATOM 656 N N . THR A 1 83 ? 5.142 -13.695 -0.080 1.00 94.06 83 THR A N 1
ATOM 657 C CA . THR A 1 83 ? 4.617 -12.951 1.073 1.00 94.06 83 THR A CA 1
ATOM 658 C C . THR A 1 83 ? 3.312 -13.610 1.547 1.00 94.06 83 THR A C 1
ATOM 660 O O . THR A 1 83 ? 2.471 -13.948 0.707 1.00 94.06 83 THR A O 1
ATOM 663 N N . PRO A 1 84 ? 3.108 -13.806 2.865 1.00 93.38 84 PRO A N 1
ATOM 664 C CA . PRO A 1 84 ? 1.855 -14.339 3.385 1.00 93.38 84 PRO A CA 1
ATOM 665 C C . PRO A 1 84 ? 0.640 -13.557 2.878 1.00 93.38 84 PRO A C 1
ATOM 667 O O . PRO A 1 84 ? 0.695 -12.341 2.685 1.00 93.38 84 PRO A O 1
ATOM 670 N N . LYS A 1 85 ? -0.472 -14.262 2.654 1.00 92.00 85 LYS A N 1
ATOM 671 C CA . LYS A 1 85 ? -1.718 -13.614 2.235 1.00 92.00 85 LYS A CA 1
ATOM 672 C C . LYS A 1 85 ? -2.216 -12.682 3.340 1.00 92.00 85 LYS A C 1
ATOM 674 O O . LYS A 1 85 ? -2.215 -13.057 4.510 1.00 92.00 85 LYS A O 1
ATOM 679 N N . LEU A 1 86 ? -2.675 -11.500 2.936 1.00 95.31 86 LEU A N 1
ATOM 680 C CA . LEU A 1 86 ? -3.399 -10.586 3.813 1.00 95.31 86 LEU A CA 1
ATOM 681 C C . LEU A 1 86 ? -4.711 -11.226 4.277 1.00 95.31 86 LEU A C 1
ATOM 683 O O . LEU A 1 86 ? -5.311 -12.024 3.550 1.00 95.31 86 LEU A O 1
ATOM 687 N N . ASP A 1 87 ? -5.158 -10.843 5.473 1.00 96.56 87 ASP A N 1
ATOM 688 C CA . ASP A 1 87 ? -6.482 -11.207 5.969 1.00 96.56 87 ASP A CA 1
ATOM 689 C C . ASP A 1 87 ? -7.557 -10.748 4.956 1.00 96.56 87 ASP A C 1
ATOM 691 O O . ASP A 1 87 ? -7.492 -9.607 4.479 1.00 96.56 87 ASP A O 1
ATOM 695 N N . PRO A 1 88 ? -8.541 -11.593 4.597 1.00 97.50 88 PRO A N 1
ATOM 696 C CA . PRO A 1 88 ? -9.591 -11.221 3.650 1.00 97.50 88 PRO A CA 1
ATOM 697 C C . PRO A 1 88 ? -10.342 -9.934 4.021 1.00 97.50 88 PRO A C 1
ATOM 699 O O . PRO A 1 88 ? -10.737 -9.180 3.134 1.00 97.50 88 PRO A O 1
ATOM 702 N N . VAL A 1 89 ? -10.500 -9.638 5.316 1.00 97.75 89 VAL A N 1
ATOM 703 C CA . VAL A 1 89 ? -11.124 -8.395 5.792 1.00 97.75 89 VAL A CA 1
ATOM 704 C C . VAL A 1 89 ? -10.236 -7.185 5.501 1.00 97.75 89 VAL A C 1
ATOM 706 O O . VAL A 1 89 ? -10.747 -6.132 5.123 1.00 97.75 89 VAL A O 1
ATOM 709 N N . VAL A 1 90 ? -8.910 -7.331 5.608 1.00 97.94 90 VAL A N 1
ATOM 710 C CA . VAL A 1 90 ? -7.953 -6.284 5.210 1.00 97.94 90 VAL A CA 1
ATOM 711 C C . VAL A 1 90 ? -8.030 -6.049 3.704 1.00 97.94 90 VAL A C 1
ATOM 713 O O . VAL A 1 90 ? -8.105 -4.899 3.280 1.00 97.94 90 VAL A O 1
ATOM 716 N N . ILE A 1 91 ? -8.080 -7.112 2.893 1.00 97.31 91 ILE A N 1
ATOM 717 C CA . ILE A 1 91 ? -8.235 -6.995 1.433 1.00 97.31 91 ILE A CA 1
ATOM 718 C C . ILE A 1 91 ? -9.534 -6.254 1.086 1.00 97.31 91 ILE A C 1
ATOM 720 O O . ILE A 1 91 ? -9.517 -5.334 0.272 1.00 97.31 91 ILE A O 1
ATOM 724 N N . GLU A 1 92 ? -10.652 -6.592 1.730 1.00 97.50 92 GLU A N 1
ATOM 725 C CA . GLU A 1 92 ? -11.932 -5.922 1.481 1.00 97.50 92 GLU A CA 1
ATOM 726 C C . GLU A 1 92 ? -11.920 -4.444 1.913 1.00 97.50 92 GLU A C 1
ATOM 728 O O . GLU A 1 92 ? -12.450 -3.571 1.215 1.00 97.50 92 GLU A O 1
ATOM 733 N N . ALA A 1 93 ? -11.252 -4.125 3.025 1.00 96.62 93 ALA A N 1
ATOM 734 C CA . ALA A 1 93 ? -11.028 -2.744 3.439 1.00 96.62 93 ALA A CA 1
ATOM 735 C C . ALA A 1 93 ? -10.191 -1.973 2.403 1.00 96.62 93 ALA A C 1
ATOM 737 O O . ALA A 1 93 ? -10.526 -0.841 2.052 1.00 96.62 93 ALA A O 1
ATOM 738 N N . MET A 1 94 ? -9.138 -2.594 1.865 1.00 96.31 94 MET A N 1
ATOM 739 C CA . MET A 1 94 ? -8.286 -2.008 0.828 1.00 96.31 94 MET A CA 1
ATOM 740 C C . MET A 1 94 ? -9.012 -1.812 -0.510 1.00 96.31 94 MET A C 1
ATOM 742 O O . MET A 1 94 ? -8.851 -0.764 -1.142 1.00 96.31 94 MET A O 1
ATOM 746 N N . ASN A 1 95 ? -9.857 -2.763 -0.918 1.00 95.19 95 ASN A N 1
ATOM 747 C CA . ASN A 1 95 ? -10.755 -2.615 -2.067 1.00 95.19 95 ASN A CA 1
ATOM 748 C C . ASN A 1 95 ? -11.677 -1.409 -1.880 1.00 95.19 95 ASN A C 1
ATOM 750 O O . ASN A 1 95 ? -11.761 -0.539 -2.747 1.00 95.19 95 ASN A O 1
ATOM 754 N N . SER A 1 96 ? -12.315 -1.319 -0.712 1.00 92.50 96 SER A N 1
ATOM 755 C CA . SER A 1 96 ? -13.195 -0.201 -0.369 1.00 92.50 96 SER A CA 1
ATOM 756 C C . SER A 1 96 ? -12.446 1.137 -0.397 1.00 92.50 96 SER A C 1
ATOM 758 O O . SER A 1 96 ? -12.932 2.095 -0.994 1.00 92.50 96 SER A O 1
ATOM 760 N N . LEU A 1 97 ? -11.236 1.201 0.173 1.00 93.25 97 LEU A N 1
ATOM 761 C CA . LEU A 1 97 ? -10.395 2.399 0.127 1.00 93.25 97 LEU A CA 1
ATOM 762 C C . LEU A 1 97 ? -10.064 2.798 -1.310 1.00 93.25 97 LEU A C 1
ATOM 764 O O . LEU A 1 97 ? -10.268 3.954 -1.662 1.00 93.25 97 LEU A O 1
ATOM 768 N N . THR A 1 98 ? -9.652 1.851 -2.152 1.00 91.25 98 THR A N 1
ATOM 769 C CA . THR A 1 98 ? -9.299 2.097 -3.563 1.00 91.25 98 THR A CA 1
ATOM 770 C C . THR A 1 98 ? -10.458 2.694 -4.366 1.00 91.25 98 THR A C 1
ATOM 772 O O . THR A 1 98 ? -10.233 3.517 -5.245 1.00 91.25 98 THR A O 1
ATOM 775 N N . LEU A 1 99 ? -11.706 2.342 -4.040 1.00 87.62 99 LEU A N 1
ATOM 776 C CA . LEU A 1 99 ? -12.895 2.932 -4.669 1.00 87.62 99 LEU A CA 1
ATOM 777 C C . LEU A 1 99 ? -13.231 4.341 -4.158 1.00 87.62 99 LEU A C 1
ATOM 779 O O . LEU A 1 99 ? -13.969 5.073 -4.816 1.00 87.62 99 LEU A O 1
ATOM 783 N N . THR A 1 100 ? -12.753 4.704 -2.967 1.00 80.81 100 THR A N 1
ATOM 784 C CA . THR A 1 100 ? -13.123 5.959 -2.287 1.00 80.81 100 THR A CA 1
ATOM 785 C C . THR A 1 100 ? -12.055 7.036 -2.364 1.00 80.81 100 THR A C 1
ATOM 787 O O . THR A 1 100 ? -12.397 8.217 -2.436 1.00 80.81 100 THR A O 1
ATOM 790 N N . ILE A 1 101 ? -10.777 6.659 -2.358 1.00 80.38 101 ILE A N 1
ATOM 791 C CA . ILE A 1 101 ? -9.688 7.620 -2.457 1.00 80.38 101 ILE A CA 1
ATOM 792 C C . ILE A 1 101 ? -9.448 7.969 -3.921 1.00 80.38 101 ILE A C 1
ATOM 794 O O . ILE A 1 101 ? -9.460 7.109 -4.798 1.00 80.38 101 ILE A O 1
ATOM 798 N N . ASN A 1 102 ? -9.171 9.242 -4.184 1.00 74.06 102 ASN A N 1
ATOM 799 C CA . ASN A 1 102 ? -8.516 9.603 -5.427 1.00 74.06 102 ASN A CA 1
ATOM 800 C C . ASN A 1 102 ? -7.039 9.225 -5.280 1.00 74.06 102 ASN A C 1
ATOM 802 O O . ASN A 1 102 ? -6.286 9.918 -4.601 1.00 74.06 102 ASN A O 1
ATOM 806 N N . ASP A 1 103 ? -6.631 8.117 -5.885 1.00 64.69 103 ASP A N 1
ATOM 807 C CA . ASP A 1 103 ? -5.262 7.590 -5.860 1.00 64.69 103 ASP A CA 1
ATOM 808 C C . ASP A 1 103 ? -4.205 8.566 -6.416 1.00 64.69 103 ASP A C 1
ATOM 810 O O . ASP A 1 103 ? -3.026 8.464 -6.064 1.00 64.69 103 ASP A O 1
ATOM 814 N N . ASN A 1 104 ? -4.623 9.562 -7.209 1.00 64.69 104 ASN A N 1
ATOM 815 C CA . ASN A 1 104 ? -3.775 10.674 -7.649 1.00 64.69 104 ASN A CA 1
ATOM 816 C C . ASN A 1 104 ? -3.505 11.711 -6.545 1.00 64.69 104 ASN A C 1
ATOM 818 O O . ASN A 1 104 ? -2.537 12.475 -6.640 1.00 64.69 104 ASN A O 1
ATOM 822 N N . ASN A 1 105 ? -4.343 11.762 -5.505 1.00 73.94 105 ASN A N 1
ATOM 823 C CA . ASN A 1 105 ? -4.141 12.622 -4.345 1.00 73.94 105 ASN A CA 1
ATOM 824 C C . ASN A 1 105 ? -3.189 11.956 -3.355 1.00 73.94 105 ASN A C 1
ATOM 826 O O . ASN A 1 105 ? -3.137 10.739 -3.218 1.00 73.94 105 ASN A O 1
ATOM 830 N N . THR A 1 106 ? -2.412 12.760 -2.632 1.00 79.25 106 THR A N 1
ATOM 831 C CA . THR A 1 106 ? -1.532 12.215 -1.598 1.00 79.25 106 THR A CA 1
ATOM 832 C C . THR A 1 106 ? -2.321 11.842 -0.348 1.00 79.25 106 TH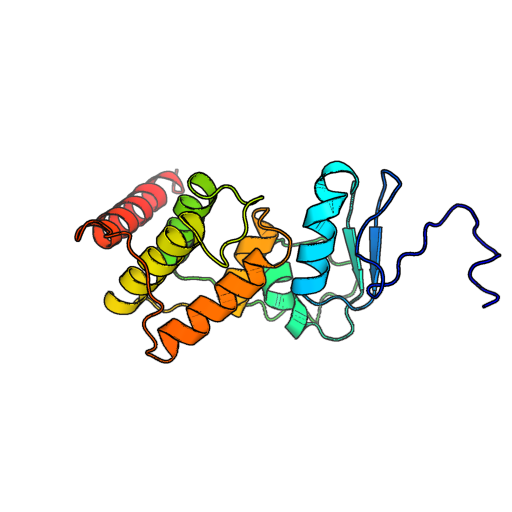R A C 1
ATOM 834 O O . THR A 1 106 ? -3.123 12.635 0.133 1.00 79.25 106 THR A O 1
ATOM 837 N N . ILE A 1 107 ? -2.008 10.694 0.250 1.00 85.31 107 ILE A N 1
ATOM 838 C CA . ILE A 1 107 ? -2.558 10.303 1.558 1.00 85.31 107 ILE A CA 1
ATOM 839 C C . ILE A 1 107 ? -1.748 10.864 2.739 1.00 85.31 107 ILE A C 1
ATOM 841 O O . ILE A 1 107 ? -1.878 10.399 3.863 1.00 85.31 107 ILE A O 1
ATOM 845 N N . ALA A 1 108 ? -0.876 11.852 2.516 1.00 85.31 108 ALA A N 1
ATOM 846 C CA . ALA A 1 108 ? -0.077 12.464 3.581 1.00 85.31 108 ALA A CA 1
ATOM 847 C C . ALA A 1 108 ? -0.872 13.461 4.449 1.00 85.31 108 ALA A C 1
ATOM 849 O O . ALA A 1 108 ? -0.463 13.778 5.569 1.00 85.31 108 ALA A O 1
ATOM 850 N N . ALA A 1 109 ? -1.975 13.998 3.922 1.00 84.25 109 ALA A N 1
ATOM 851 C CA . ALA A 1 109 ? -2.842 14.985 4.561 1.00 84.25 109 ALA A CA 1
ATOM 852 C C . ALA A 1 109 ? -4.233 14.979 3.903 1.00 84.25 109 ALA A C 1
ATOM 854 O O . ALA A 1 109 ? -4.421 14.361 2.862 1.00 84.25 109 ALA A O 1
ATOM 855 N N . GLY A 1 110 ? -5.187 15.707 4.487 1.00 87.69 110 GLY A N 1
ATOM 856 C CA . GLY A 1 110 ? -6.510 15.900 3.891 1.00 87.69 110 GLY A CA 1
ATOM 857 C C . GLY A 1 110 ? -7.479 14.746 4.140 1.00 87.69 110 GLY A C 1
ATOM 858 O O . GLY A 1 110 ? -7.307 13.968 5.079 1.00 87.69 110 GLY A O 1
ATOM 859 N N . TYR A 1 111 ? -8.523 14.684 3.315 1.00 86.69 111 TYR A N 1
ATOM 860 C CA . TYR A 1 111 ? -9.630 13.745 3.485 1.00 86.69 111 TYR A CA 1
ATOM 861 C C . TYR A 1 111 ? -9.200 12.299 3.238 1.00 86.69 111 TYR A C 1
ATOM 863 O O . TYR A 1 111 ? -9.519 11.436 4.043 1.00 86.69 111 TYR A O 1
ATOM 871 N N . GLU A 1 112 ? -8.403 12.039 2.203 1.00 89.25 112 GLU A N 1
ATOM 872 C CA . GLU A 1 112 ? -7.934 10.693 1.862 1.00 89.25 112 GLU A CA 1
ATOM 873 C C . GLU A 1 112 ? -7.054 10.107 2.968 1.00 89.25 112 GLU A C 1
ATOM 875 O O . GLU A 1 112 ? -7.166 8.931 3.305 1.00 89.25 112 GLU A O 1
ATOM 880 N N . LYS A 1 113 ? -6.213 10.942 3.590 1.00 93.19 113 LYS A N 1
ATOM 881 C CA . LYS A 1 113 ? -5.466 10.544 4.784 1.00 93.19 113 LYS A CA 1
ATOM 882 C C . LYS A 1 113 ? -6.417 10.153 5.916 1.00 93.19 113 LYS A C 1
ATOM 884 O O . LYS A 1 113 ? -6.203 9.127 6.555 1.00 93.19 113 LYS A O 1
ATOM 889 N N . ASP A 1 114 ? -7.407 10.994 6.209 1.00 92.62 114 ASP A N 1
ATOM 890 C CA . ASP A 1 114 ? -8.343 10.741 7.303 1.00 92.62 114 ASP A CA 1
ATOM 891 C C . ASP A 1 114 ? -9.144 9.451 7.051 1.00 92.62 114 ASP A C 1
ATOM 893 O O . ASP A 1 114 ? -9.310 8.669 7.981 1.00 92.62 114 ASP A O 1
ATOM 897 N N . ASP A 1 115 ? -9.547 9.178 5.807 1.00 91.44 115 ASP A N 1
ATOM 898 C CA . ASP A 1 115 ? -10.216 7.936 5.398 1.00 91.44 115 ASP A CA 1
ATOM 899 C C . ASP A 1 115 ? -9.328 6.707 5.635 1.00 91.44 115 ASP A C 1
ATOM 901 O O . ASP A 1 115 ? -9.740 5.773 6.327 1.00 91.44 115 ASP A O 1
ATOM 905 N N . VAL A 1 116 ? -8.093 6.727 5.119 1.00 94.94 116 VAL A N 1
ATOM 906 C CA . VAL A 1 116 ? -7.132 5.625 5.279 1.00 94.94 116 VAL A CA 1
ATOM 907 C C . VAL A 1 116 ? -6.832 5.381 6.756 1.00 94.94 116 VAL A C 1
ATOM 909 O O . VAL A 1 116 ? -6.969 4.259 7.235 1.00 94.94 116 VAL A O 1
ATOM 912 N N . VAL A 1 117 ? -6.457 6.422 7.502 1.00 96.06 117 VAL A N 1
ATOM 913 C CA . VAL A 1 117 ? -6.080 6.289 8.916 1.00 96.06 117 VAL A CA 1
ATOM 914 C C . VAL A 1 117 ? -7.245 5.773 9.756 1.00 96.06 117 VAL A C 1
ATOM 916 O O . VAL A 1 117 ? -7.024 4.903 10.595 1.00 96.06 117 VAL A O 1
ATOM 919 N N . SER A 1 118 ? -8.471 6.259 9.537 1.00 95.50 118 SER A N 1
ATOM 920 C CA . SER A 1 118 ? -9.625 5.752 10.281 1.00 95.50 118 SER A CA 1
ATOM 921 C C . SER A 1 118 ? -9.851 4.262 10.025 1.00 95.50 118 SER A C 1
ATOM 923 O O . SER A 1 118 ? -10.066 3.526 10.981 1.00 95.50 118 SER A O 1
ATOM 925 N N . VAL A 1 119 ? -9.738 3.792 8.775 1.00 96.25 119 VAL A N 1
ATOM 926 C CA . VAL A 1 119 ? -9.896 2.361 8.451 1.00 96.25 119 VAL A CA 1
ATOM 927 C C . VAL A 1 119 ? -8.832 1.512 9.148 1.00 96.25 119 VAL A C 1
ATOM 929 O O . VAL A 1 119 ? -9.163 0.489 9.743 1.00 96.25 119 VAL A O 1
ATOM 932 N N . LEU A 1 120 ? -7.568 1.947 9.128 1.00 97.25 120 LEU A N 1
ATOM 933 C CA . LEU A 1 120 ? -6.476 1.225 9.793 1.00 97.25 120 LEU A CA 1
ATOM 934 C C . LEU A 1 120 ? -6.679 1.135 11.311 1.00 97.25 120 LEU A C 1
ATOM 936 O O . LEU A 1 120 ? -6.392 0.100 11.909 1.00 97.25 120 LEU A O 1
ATOM 940 N N . LEU A 1 121 ? -7.185 2.201 11.937 1.00 97.12 121 LEU A N 1
ATOM 941 C CA . LEU A 1 121 ? -7.484 2.200 13.369 1.00 97.12 121 LEU A CA 1
ATOM 942 C C . LEU A 1 121 ? -8.616 1.228 13.717 1.00 97.12 121 LEU A C 1
ATOM 944 O O . LEU A 1 121 ? -8.477 0.492 14.687 1.00 97.12 121 LEU A O 1
ATOM 948 N N . GLU A 1 122 ? -9.687 1.176 12.922 1.00 96.75 122 GLU A N 1
ATOM 949 C CA . GLU A 1 122 ? -10.789 0.22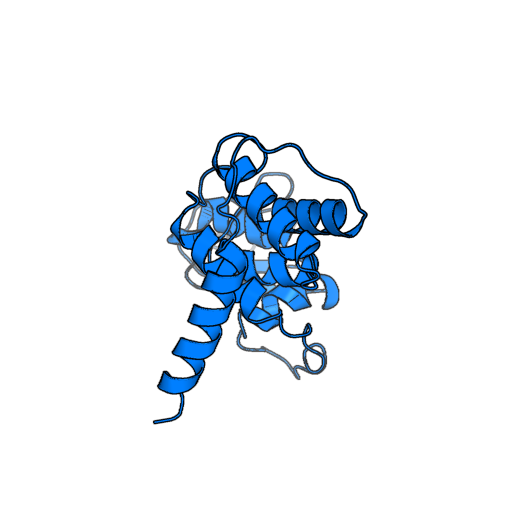5 13.137 1.00 96.75 122 GLU A CA 1
ATOM 950 C C . GLU A 1 122 ? -10.333 -1.233 12.966 1.00 96.75 122 GLU A C 1
ATOM 952 O O . GLU A 1 122 ? -10.685 -2.093 13.773 1.00 96.75 122 GLU A O 1
ATOM 957 N N . LEU A 1 123 ? -9.506 -1.521 11.951 1.00 97.31 123 LEU A N 1
ATOM 958 C CA . LEU A 1 123 ? -8.918 -2.854 11.756 1.00 97.31 123 LEU A CA 1
ATOM 959 C C . LEU A 1 123 ? -8.070 -3.269 12.967 1.00 97.31 123 LEU A C 1
ATOM 961 O O . LEU A 1 123 ? -8.223 -4.377 13.486 1.00 97.31 123 LEU A O 1
ATOM 965 N N . HIS A 1 124 ? -7.216 -2.362 13.445 1.00 97.38 124 HIS A N 1
ATOM 966 C CA . HIS A 1 124 ? -6.370 -2.598 14.609 1.00 97.38 124 HIS A CA 1
ATOM 967 C C . HIS A 1 124 ? -7.184 -2.784 15.897 1.00 97.38 124 HIS A C 1
ATOM 969 O O . HIS A 1 124 ? -6.924 -3.710 16.663 1.00 97.38 124 HIS A O 1
ATOM 975 N N . ASP A 1 125 ? -8.187 -1.938 16.141 1.00 95.69 125 ASP A N 1
ATOM 976 C CA . ASP A 1 125 ? -9.046 -2.028 17.328 1.00 95.69 125 ASP A CA 1
ATOM 977 C C . ASP A 1 125 ? -9.880 -3.317 17.341 1.00 95.69 125 ASP A C 1
ATOM 979 O O . ASP A 1 125 ? -10.144 -3.876 18.406 1.00 95.69 125 ASP A O 1
ATOM 983 N N . ALA A 1 126 ? -10.230 -3.841 16.163 1.00 96.19 126 ALA A N 1
ATOM 984 C CA . ALA A 1 126 ? -10.862 -5.147 16.003 1.00 96.19 126 ALA A CA 1
ATOM 985 C C . ALA A 1 126 ? -9.892 -6.339 16.134 1.00 96.19 126 ALA A C 1
ATOM 987 O O . ALA A 1 126 ? -10.327 -7.489 16.025 1.00 96.19 126 ALA A O 1
ATOM 988 N N . GLY A 1 127 ? -8.597 -6.088 16.358 1.00 96.56 127 GLY A N 1
ATOM 989 C CA . GLY A 1 127 ? -7.562 -7.113 16.497 1.00 96.56 127 GLY A CA 1
ATOM 990 C C . GLY A 1 127 ? -7.208 -7.825 15.190 1.00 96.56 127 GLY A C 1
ATOM 991 O O . GLY A 1 127 ? -6.683 -8.938 15.233 1.00 96.56 127 GLY A O 1
ATOM 992 N N . ILE A 1 128 ? -7.515 -7.224 14.037 1.00 97.56 128 ILE A N 1
ATOM 993 C CA . ILE A 1 128 ? -7.225 -7.806 12.725 1.00 97.56 128 ILE A CA 1
ATOM 994 C C . ILE A 1 128 ? -5.765 -7.492 12.370 1.00 97.56 128 ILE A C 1
ATOM 996 O O . ILE A 1 128 ? -5.387 -6.318 12.335 1.00 97.56 128 ILE A O 1
ATOM 1000 N N . PRO A 1 129 ? -4.920 -8.510 12.120 1.00 96.00 129 PRO A N 1
ATOM 1001 C CA . PRO A 1 129 ? -3.507 -8.291 11.854 1.00 96.00 129 PRO A CA 1
ATOM 1002 C C . PRO A 1 129 ? -3.305 -7.583 10.512 1.00 96.00 129 PRO A C 1
ATOM 1004 O O . PRO A 1 129 ? -3.863 -7.975 9.488 1.00 96.00 129 PRO A O 1
ATOM 1007 N N . MET A 1 130 ? -2.453 -6.561 10.520 1.00 97.75 130 MET A N 1
ATOM 1008 C CA . MET A 1 130 ? -2.035 -5.829 9.326 1.00 97.75 130 MET A CA 1
ATOM 1009 C C . MET A 1 130 ? -0.527 -5.970 9.132 1.00 97.75 130 MET A C 1
ATOM 1011 O O . MET A 1 130 ? 0.232 -5.898 10.099 1.00 97.75 130 MET A O 1
ATOM 1015 N N . ASP A 1 131 ? -0.093 -6.117 7.884 1.00 97.56 131 ASP A N 1
ATOM 1016 C CA . ASP A 1 131 ? 1.317 -6.171 7.492 1.00 97.56 131 ASP A CA 1
ATOM 1017 C C . ASP A 1 131 ? 1.595 -5.035 6.499 1.00 97.56 131 ASP A C 1
ATOM 1019 O O . ASP A 1 131 ? 0.993 -4.974 5.425 1.00 97.56 131 ASP A O 1
ATOM 1023 N N . GLY A 1 132 ? 2.466 -4.100 6.890 1.00 97.38 132 GLY A N 1
ATOM 1024 C CA . GLY A 1 132 ? 2.726 -2.881 6.123 1.00 97.38 132 GLY A CA 1
ATOM 1025 C C . GLY A 1 132 ? 3.322 -3.162 4.745 1.00 97.38 132 GLY A C 1
ATOM 1026 O O . GLY A 1 132 ? 2.850 -2.604 3.754 1.00 97.38 132 GLY A O 1
ATOM 1027 N N . ASP A 1 133 ? 4.289 -4.076 4.665 1.00 97.06 133 ASP A N 1
ATOM 1028 C CA . ASP A 1 133 ? 4.963 -4.447 3.419 1.00 97.06 133 ASP A CA 1
ATOM 1029 C C . ASP A 1 133 ? 3.994 -5.158 2.462 1.00 97.06 133 ASP A C 1
ATOM 1031 O O . ASP A 1 133 ? 3.935 -4.840 1.269 1.00 97.06 133 ASP A O 1
ATOM 1035 N N . ALA A 1 134 ? 3.188 -6.090 2.978 1.00 97.81 134 ALA A N 1
ATOM 1036 C CA . ALA A 1 134 ? 2.159 -6.790 2.216 1.00 97.81 134 ALA A CA 1
ATOM 1037 C C . ALA A 1 134 ? 1.078 -5.833 1.692 1.00 97.81 134 ALA A C 1
ATOM 1039 O O . ALA A 1 134 ? 0.707 -5.912 0.517 1.00 97.81 134 ALA A O 1
ATOM 1040 N N . MET A 1 135 ? 0.612 -4.895 2.523 1.00 98.19 135 MET A N 1
ATOM 1041 C CA . MET A 1 135 ? -0.363 -3.876 2.121 1.00 98.19 135 MET A CA 1
ATOM 1042 C C . MET A 1 135 ? 0.223 -2.877 1.115 1.00 98.19 135 MET A C 1
ATOM 1044 O O . MET A 1 135 ? -0.476 -2.490 0.180 1.00 98.19 135 MET A O 1
ATOM 1048 N N . GLN A 1 136 ? 1.501 -2.498 1.228 1.00 97.69 136 GLN A N 1
ATOM 1049 C CA . GLN A 1 136 ? 2.180 -1.688 0.210 1.00 97.69 136 GLN A CA 1
ATOM 1050 C C . GLN A 1 136 ? 2.262 -2.423 -1.130 1.00 97.69 136 GLN A C 1
ATOM 1052 O O . GLN A 1 136 ? 1.937 -1.842 -2.168 1.00 97.69 136 GLN A O 1
ATOM 1057 N N . GLY A 1 137 ? 2.674 -3.695 -1.114 1.00 97.25 137 GLY A N 1
ATOM 1058 C CA . GLY A 1 137 ? 2.727 -4.532 -2.311 1.00 97.25 137 GLY A CA 1
ATOM 1059 C C . GLY A 1 137 ? 1.362 -4.669 -2.979 1.00 97.25 137 GLY A C 1
ATOM 1060 O O . GLY A 1 137 ? 1.261 -4.546 -4.200 1.00 97.25 137 GLY A O 1
ATOM 1061 N N . TRP A 1 138 ? 0.309 -4.851 -2.176 1.00 97.25 138 TRP A N 1
ATOM 1062 C CA . TRP A 1 138 ? -1.071 -4.887 -2.657 1.00 97.25 138 TRP A CA 1
ATOM 1063 C C . TRP A 1 138 ? -1.481 -3.550 -3.267 1.00 97.25 138 TRP A C 1
ATOM 1065 O O . TRP A 1 138 ? -1.933 -3.530 -4.407 1.00 97.25 138 TRP A O 1
ATOM 1075 N N . ALA A 1 139 ? -1.272 -2.431 -2.567 1.00 95.81 139 ALA A N 1
ATOM 1076 C CA . ALA A 1 139 ? -1.662 -1.101 -3.042 1.00 95.81 139 ALA A CA 1
ATOM 1077 C C . ALA A 1 139 ? -1.017 -0.781 -4.394 1.00 95.81 139 ALA A C 1
ATOM 1079 O O . ALA A 1 139 ? -1.695 -0.370 -5.334 1.00 95.81 139 ALA A O 1
ATOM 1080 N N . LEU A 1 140 ? 0.284 -1.052 -4.514 1.00 94.25 140 LEU A N 1
ATOM 1081 C CA . LEU A 1 140 ? 1.033 -0.840 -5.746 1.00 94.25 140 LEU A CA 1
ATOM 1082 C C . LEU A 1 140 ? 0.521 -1.712 -6.905 1.00 94.25 140 LEU A C 1
ATOM 1084 O O . LEU A 1 140 ? 0.440 -1.242 -8.038 1.00 94.25 140 LEU A O 1
ATOM 1088 N N . ALA A 1 141 ? 0.158 -2.968 -6.632 1.00 93.88 141 ALA A N 1
ATOM 1089 C CA . ALA A 1 141 ? -0.430 -3.860 -7.632 1.00 93.88 141 ALA A CA 1
ATOM 1090 C C . ALA A 1 141 ? -1.836 -3.416 -8.082 1.00 93.88 141 ALA A C 1
ATOM 1092 O O . ALA A 1 141 ? -2.238 -3.697 -9.208 1.00 93.88 141 ALA A O 1
ATOM 1093 N N . HIS A 1 142 ? -2.555 -2.677 -7.234 1.00 92.31 142 HIS A N 1
ATOM 1094 C CA . HIS A 1 142 ? -3.918 -2.197 -7.483 1.00 92.31 142 HIS A CA 1
ATOM 1095 C C . HIS A 1 142 ? -3.961 -0.714 -7.885 1.00 92.31 142 HIS A C 1
ATOM 1097 O O . HIS A 1 142 ? -4.959 -0.029 -7.677 1.00 92.31 142 HIS A O 1
ATOM 1103 N N . GLY A 1 143 ? -2.879 -0.210 -8.486 1.00 89.00 143 GLY A N 1
ATOM 1104 C CA . GLY A 1 143 ? -2.852 1.096 -9.151 1.00 89.00 143 GLY A CA 1
ATOM 1105 C C . GLY A 1 143 ? -2.467 2.279 -8.268 1.00 89.00 143 GLY A C 1
ATOM 1106 O O . GLY A 1 143 ? -2.244 3.371 -8.792 1.00 89.00 143 GLY A O 1
ATOM 1107 N N . TRP A 1 144 ? -2.290 2.083 -6.958 1.00 92.75 144 TRP A N 1
ATOM 1108 C CA . TRP A 1 144 ? -1.796 3.160 -6.106 1.00 92.75 144 TRP A CA 1
ATOM 1109 C C . TRP A 1 144 ? -0.365 3.503 -6.514 1.00 92.75 144 TRP A C 1
ATOM 1111 O O . TRP A 1 144 ? 0.475 2.627 -6.721 1.00 92.75 144 TRP A O 1
ATOM 1121 N N . SER A 1 145 ? -0.067 4.795 -6.606 1.00 91.25 145 SER A N 1
ATOM 1122 C CA . SER A 1 145 ? 1.191 5.263 -7.181 1.00 91.25 145 SER A CA 1
ATOM 1123 C C . SER A 1 145 ? 1.879 6.332 -6.333 1.00 91.25 145 SER A C 1
ATOM 1125 O O . SER A 1 145 ? 1.375 6.808 -5.310 1.00 91.25 145 SER A O 1
ATOM 1127 N N . GLY A 1 146 ? 3.096 6.687 -6.738 1.00 90.06 146 GLY A N 1
ATOM 1128 C CA . GLY A 1 146 ? 3.948 7.635 -6.039 1.00 90.06 146 GLY A CA 1
ATOM 1129 C C . GLY A 1 146 ? 4.303 7.150 -4.642 1.00 90.06 146 GLY A C 1
ATOM 1130 O O . GLY A 1 146 ? 4.597 5.978 -4.420 1.00 90.06 146 GLY A O 1
ATOM 1131 N N . LYS A 1 147 ? 4.217 8.066 -3.677 1.00 92.06 147 LYS A N 1
ATOM 1132 C CA . LYS A 1 147 ? 4.515 7.793 -2.267 1.00 92.06 147 LYS A CA 1
ATOM 1133 C C . LYS A 1 147 ? 3.358 7.156 -1.502 1.00 92.06 147 LYS A C 1
ATOM 1135 O O . LYS A 1 147 ? 3.549 6.810 -0.342 1.00 92.06 147 LYS A O 1
ATOM 1140 N N . ASN A 1 148 ? 2.169 7.031 -2.094 1.00 93.69 148 ASN A N 1
ATOM 1141 C CA . ASN A 1 148 ? 0.986 6.568 -1.368 1.00 93.69 148 ASN A CA 1
ATOM 1142 C C . ASN A 1 148 ? 1.127 5.127 -0.843 1.00 93.69 148 ASN A C 1
ATOM 1144 O O . ASN A 1 148 ? 0.860 4.936 0.342 1.00 93.69 148 ASN A O 1
ATOM 1148 N N . PRO A 1 149 ? 1.617 4.138 -1.621 1.00 95.44 149 PRO A N 1
ATOM 1149 C CA . PRO A 1 149 ? 1.843 2.788 -1.097 1.00 95.44 149 PRO A CA 1
ATOM 1150 C C . PRO A 1 149 ? 2.813 2.755 0.096 1.00 95.44 149 PRO A C 1
ATOM 1152 O O . PRO A 1 149 ? 2.547 2.097 1.096 1.00 95.44 149 PRO A O 1
ATOM 1155 N N . ALA A 1 150 ? 3.908 3.518 0.032 1.00 95.94 150 ALA A N 1
ATOM 1156 C CA . ALA A 1 150 ? 4.887 3.599 1.119 1.00 95.94 150 ALA A CA 1
ATOM 1157 C C . ALA A 1 150 ? 4.331 4.324 2.359 1.00 95.94 150 ALA A C 1
ATOM 1159 O O . ALA A 1 150 ? 4.605 3.952 3.499 1.00 95.94 150 ALA A O 1
ATOM 1160 N N . LEU A 1 151 ? 3.520 5.369 2.155 1.00 96.06 151 LEU A N 1
ATOM 1161 C CA . LEU A 1 151 ? 2.828 6.057 3.245 1.00 96.06 151 LEU A CA 1
ATOM 1162 C C . LEU A 1 151 ? 1.805 5.147 3.933 1.00 96.06 151 LEU A C 1
ATOM 1164 O O . LEU A 1 151 ? 1.673 5.222 5.152 1.00 96.06 151 LEU A O 1
ATOM 1168 N N . LEU A 1 152 ? 1.123 4.280 3.180 1.00 97.25 152 LEU A N 1
ATOM 1169 C CA . LEU A 1 152 ? 0.219 3.278 3.737 1.00 97.25 152 LEU A CA 1
ATOM 1170 C C . LEU A 1 152 ? 0.974 2.317 4.665 1.00 97.25 152 LEU A C 1
ATOM 1172 O O . LEU A 1 152 ? 0.567 2.176 5.817 1.00 97.25 152 LEU A O 1
ATOM 1176 N N . ALA A 1 153 ? 2.087 1.729 4.207 1.00 97.75 153 ALA A N 1
ATOM 1177 C CA . ALA A 1 153 ? 2.932 0.868 5.046 1.00 97.75 153 ALA A CA 1
ATOM 1178 C C . ALA A 1 153 ? 3.350 1.576 6.337 1.00 97.75 153 ALA A C 1
ATOM 1180 O O . ALA A 1 153 ? 3.183 1.038 7.429 1.00 97.75 153 ALA A O 1
ATOM 1181 N N . LYS A 1 154 ? 3.790 2.833 6.227 1.00 97.88 154 LYS A N 1
ATOM 1182 C CA . LYS A 1 154 ? 4.162 3.640 7.389 1.00 97.88 154 LYS A CA 1
ATOM 1183 C C . LYS A 1 154 ? 3.008 3.837 8.377 1.00 97.88 154 LYS A C 1
ATOM 1185 O O . LYS A 1 154 ? 3.228 3.784 9.584 1.00 97.88 154 LYS A O 1
ATOM 1190 N N . TYR A 1 155 ? 1.787 4.088 7.900 1.00 98.06 155 TYR A N 1
ATOM 1191 C CA . TYR A 1 155 ? 0.633 4.203 8.795 1.00 98.06 155 TYR A CA 1
ATOM 1192 C C . TYR A 1 155 ? 0.303 2.877 9.477 1.00 98.06 155 TYR A C 1
ATOM 1194 O O . TYR A 1 155 ? -0.006 2.888 10.666 1.00 98.06 155 TYR A O 1
ATOM 1202 N N . VAL A 1 156 ? 0.410 1.755 8.765 1.00 98.19 156 VAL A N 1
ATOM 1203 C CA . VAL A 1 156 ? 0.232 0.415 9.340 1.00 98.19 156 VAL A CA 1
ATOM 1204 C C . VAL A 1 156 ? 1.267 0.153 10.435 1.00 98.19 156 VAL A C 1
ATOM 1206 O O . VAL A 1 156 ? 0.896 -0.249 11.533 1.00 98.19 156 VAL A O 1
ATOM 1209 N N . GLU A 1 157 ? 2.546 0.441 10.185 1.00 98.06 157 GLU A N 1
ATOM 1210 C CA . GLU A 1 157 ? 3.616 0.323 11.185 1.00 98.06 157 GLU A CA 1
ATOM 1211 C C . GLU A 1 157 ? 3.355 1.195 12.418 1.00 98.06 157 GLU A C 1
ATOM 1213 O O . GLU A 1 157 ? 3.489 0.734 13.552 1.00 98.06 157 GLU A O 1
ATOM 1218 N N . ASP A 1 158 ? 2.964 2.455 12.205 1.00 98.12 158 ASP A N 1
ATOM 1219 C CA . ASP A 1 158 ? 2.648 3.381 13.287 1.00 98.12 158 ASP A CA 1
ATOM 1220 C C . ASP A 1 158 ? 1.476 2.858 14.136 1.00 98.12 158 ASP A C 1
ATOM 1222 O O . ASP A 1 158 ? 1.571 2.861 15.366 1.00 98.12 158 ASP A O 1
ATOM 1226 N N . VAL A 1 159 ? 0.403 2.382 13.496 1.00 98.12 159 VAL A N 1
ATOM 1227 C CA . VAL A 1 159 ? -0.791 1.844 14.166 1.00 98.12 159 VAL A CA 1
ATOM 1228 C C . VAL A 1 159 ? -0.482 0.547 14.913 1.00 98.12 159 VAL A C 1
ATOM 1230 O O . VAL A 1 159 ? -0.775 0.461 16.103 1.00 98.12 159 VAL A O 1
ATOM 1233 N N . ASN A 1 160 ? 0.193 -0.412 14.276 1.00 98.00 160 ASN A N 1
ATOM 1234 C CA . ASN A 1 160 ? 0.638 -1.656 14.916 1.00 98.00 160 ASN A CA 1
ATOM 1235 C C . ASN A 1 160 ? 1.596 -1.396 16.090 1.00 98.00 160 ASN A C 1
ATOM 1237 O O . ASN A 1 160 ? 1.600 -2.129 17.076 1.00 98.00 160 ASN A O 1
ATOM 1241 N N . GLY A 1 161 ? 2.401 -0.331 16.009 1.00 97.38 161 GLY A N 1
ATOM 1242 C CA . GLY A 1 161 ? 3.254 0.149 17.097 1.00 97.38 161 GLY A CA 1
ATOM 1243 C C . GLY A 1 161 ? 2.498 0.851 18.233 1.00 97.38 161 GLY A C 1
ATOM 1244 O O . GLY A 1 161 ? 3.129 1.370 19.154 1.00 97.38 161 GLY A O 1
ATOM 1245 N N . GLY A 1 162 ? 1.165 0.909 18.169 1.00 95.81 162 GLY A N 1
ATOM 1246 C CA . GLY A 1 162 ? 0.290 1.515 19.171 1.00 95.81 162 GLY A CA 1
ATOM 1247 C C . GLY A 1 162 ? 0.109 3.026 19.028 1.00 95.81 162 GLY A C 1
ATOM 1248 O O . GLY A 1 162 ? -0.537 3.649 19.876 1.00 95.81 162 GLY A O 1
ATOM 1249 N N . LYS A 1 163 ? 0.657 3.657 17.981 1.00 97.50 163 LYS A N 1
ATOM 1250 C CA . LYS A 1 163 ? 0.362 5.068 17.710 1.00 97.50 163 LYS A CA 1
ATOM 1251 C C . LYS A 1 163 ? -1.052 5.181 17.158 1.00 97.50 163 LYS A C 1
ATOM 1253 O O . LYS A 1 163 ? -1.544 4.311 16.452 1.00 97.50 163 LYS A O 1
ATOM 1258 N N . ARG A 1 164 ? -1.693 6.316 17.424 1.00 96.00 164 ARG A N 1
ATOM 1259 C CA . ARG A 1 164 ? -2.999 6.650 16.847 1.00 96.00 164 ARG A CA 1
ATOM 1260 C C . ARG A 1 164 ? -2.874 7.930 16.028 1.00 96.00 164 ARG A C 1
ATOM 1262 O O . ARG A 1 164 ? -3.047 9.017 16.585 1.00 96.00 164 ARG A O 1
ATOM 1269 N N . PRO A 1 165 ? -2.478 7.842 14.741 1.00 94.62 165 PRO A N 1
ATOM 1270 C CA . PRO A 1 165 ? -2.394 9.013 13.883 1.00 94.62 165 PRO A CA 1
ATOM 1271 C C . PRO A 1 165 ? -3.731 9.758 13.874 1.00 94.62 165 PRO A C 1
ATOM 1273 O O . PRO A 1 165 ? -4.799 9.155 13.854 1.00 94.62 165 PRO A O 1
ATOM 1276 N N . ARG A 1 166 ? -3.682 11.090 13.922 1.00 91.50 166 ARG A N 1
ATOM 1277 C CA . ARG A 1 166 ? -4.900 11.902 13.986 1.00 91.50 166 ARG A CA 1
ATOM 1278 C C . ARG A 1 166 ? -5.675 11.805 12.673 1.00 91.50 166 ARG A C 1
ATOM 1280 O O . ARG A 1 166 ? -5.108 12.143 11.633 1.00 91.50 166 ARG A O 1
ATOM 1287 N N . CYS A 1 167 ? -6.956 11.474 12.758 1.00 91.19 167 CYS A N 1
ATOM 1288 C CA . CYS A 1 167 ? -7.956 11.578 11.698 1.00 91.19 167 CYS A CA 1
ATOM 1289 C C . CYS A 1 167 ? -9.193 12.308 12.245 1.00 91.19 167 CYS A C 1
ATOM 1291 O O . CYS A 1 167 ? -9.443 12.280 13.452 1.00 91.19 167 CYS A O 1
ATOM 1293 N N . ASN A 1 168 ? -9.951 13.004 11.394 1.00 86.88 168 ASN A N 1
ATOM 1294 C CA . ASN A 1 168 ? -11.222 13.621 11.800 1.00 86.88 168 ASN A CA 1
ATOM 1295 C C . ASN A 1 168 ? -12.444 12.811 11.343 1.00 86.88 168 ASN A C 1
ATOM 1297 O O . ASN A 1 168 ? -13.567 13.125 11.738 1.00 86.88 168 ASN A O 1
ATOM 1301 N N . ARG A 1 169 ? -12.247 11.784 10.508 1.00 85.31 169 ARG A N 1
ATOM 1302 C CA . ARG A 1 169 ? -13.334 10.933 10.035 1.00 85.31 169 ARG A CA 1
ATOM 1303 C C . ARG A 1 169 ? -13.693 9.885 11.076 1.00 85.31 169 ARG A C 1
ATOM 1305 O O . ARG A 1 169 ? -12.856 9.082 11.474 1.00 85.31 169 ARG A O 1
ATOM 1312 N N . VAL A 1 170 ? -14.964 9.859 11.450 1.00 80.12 170 VAL A N 1
ATOM 1313 C CA . VAL A 1 170 ? -15.530 8.808 12.294 1.00 80.12 170 VAL A CA 1
ATOM 1314 C C . VAL A 1 170 ? -16.142 7.752 11.383 1.00 80.12 170 VAL A C 1
ATOM 1316 O O . VAL A 1 170 ? -17.028 8.057 10.581 1.00 80.12 170 VAL A O 1
ATOM 1319 N N . ILE A 1 171 ? -15.639 6.526 11.478 1.00 85.00 171 ILE A N 1
ATOM 1320 C CA . ILE A 1 171 ? -16.223 5.369 10.802 1.00 85.00 171 ILE A CA 1
ATOM 1321 C C . ILE A 1 171 ? -17.393 4.855 11.647 1.00 85.00 171 ILE A C 1
ATOM 1323 O O . ILE A 1 171 ? -17.454 5.070 12.858 1.00 85.00 171 ILE A O 1
ATOM 1327 N N . ARG A 1 172 ? -18.390 4.251 10.996 1.00 84.88 172 ARG A N 1
ATOM 1328 C CA . ARG A 1 172 ? -19.522 3.660 11.713 1.00 84.88 172 ARG A CA 1
ATOM 1329 C C . ARG A 1 172 ? -19.043 2.458 12.522 1.00 84.88 172 ARG A C 1
ATOM 1331 O O . ARG A 1 172 ? -18.236 1.676 12.036 1.00 84.88 172 ARG A O 1
ATOM 1338 N N . SER A 1 173 ? -19.592 2.280 13.719 1.00 83.56 173 SER A N 1
ATOM 1339 C CA . SER A 1 173 ? -19.201 1.194 14.629 1.00 83.56 173 SER A CA 1
ATOM 1340 C C . SER A 1 173 ? -19.433 -0.212 14.062 1.00 83.56 173 SER A C 1
ATOM 1342 O O . SER A 1 173 ? -18.840 -1.164 14.547 1.00 83.56 173 SER A O 1
ATOM 1344 N N . ASP A 1 174 ? -20.304 -0.351 13.060 1.00 90.25 174 ASP A N 1
ATOM 1345 C CA . ASP A 1 174 ? -20.624 -1.607 12.373 1.00 90.25 174 ASP A CA 1
ATOM 1346 C C . ASP A 1 174 ? -19.740 -1.871 11.140 1.00 90.25 174 ASP A C 1
ATOM 1348 O O . ASP A 1 174 ? -19.958 -2.842 10.417 1.00 90.25 174 ASP A O 1
ATOM 1352 N N . TYR A 1 175 ? -18.737 -1.029 10.873 1.00 93.44 175 TYR A N 1
ATOM 1353 C CA . TYR A 1 175 ? -17.913 -1.127 9.668 1.00 93.44 175 TYR A CA 1
ATOM 1354 C C . TYR A 1 175 ? -17.196 -2.473 9.538 1.00 93.44 175 TYR A C 1
ATOM 1356 O O . TYR A 1 175 ? -17.257 -3.097 8.481 1.00 93.44 175 TYR A O 1
ATOM 1364 N N . ILE A 1 176 ? -16.563 -2.955 10.611 1.00 95.75 176 ILE A N 1
ATOM 1365 C CA . ILE A 1 176 ? -15.861 -4.246 10.592 1.00 95.75 176 ILE A CA 1
ATOM 1366 C C . ILE A 1 176 ? -16.838 -5.406 10.380 1.00 95.75 176 ILE A C 1
ATOM 1368 O O . ILE A 1 176 ? -16.541 -6.329 9.620 1.00 95.75 176 ILE A O 1
ATOM 1372 N N . ASP A 1 177 ? -18.020 -5.346 10.993 1.00 95.25 177 ASP A N 1
ATOM 1373 C CA . ASP A 1 177 ? -19.059 -6.359 10.800 1.00 95.25 177 ASP A CA 1
ATOM 1374 C C . ASP A 1 177 ? -19.567 -6.360 9.354 1.00 95.25 177 ASP A C 1
ATOM 1376 O O . ASP A 1 177 ? -19.766 -7.423 8.765 1.00 95.25 177 ASP A O 1
ATOM 1380 N N . HIS A 1 178 ? -19.685 -5.180 8.740 1.00 94.31 1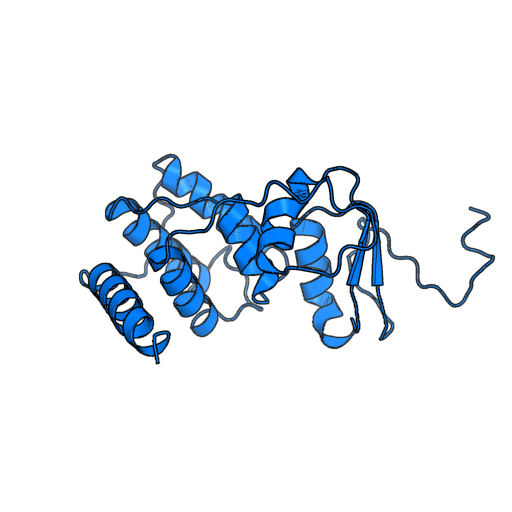78 HIS A N 1
ATOM 1381 C CA . HIS A 1 178 ? -20.022 -5.053 7.328 1.00 94.31 178 HIS A CA 1
ATOM 1382 C C . HIS A 1 178 ? -18.953 -5.668 6.413 1.00 94.31 178 HIS A C 1
ATOM 1384 O O . HIS A 1 178 ? -19.300 -6.402 5.485 1.00 94.31 178 HIS A O 1
ATOM 1390 N N . LEU A 1 179 ? -17.662 -5.431 6.679 1.00 95.25 179 LEU A N 1
ATOM 1391 C CA . LEU A 1 179 ? -16.578 -6.056 5.911 1.00 95.25 179 LEU A CA 1
ATOM 1392 C C . LEU A 1 179 ? -16.607 -7.584 6.048 1.00 95.25 179 LEU A C 1
ATOM 1394 O O . LEU A 1 179 ? -16.553 -8.292 5.045 1.00 95.25 179 LEU A O 1
ATOM 1398 N N . ARG A 1 180 ? -16.758 -8.101 7.275 1.00 96.75 180 ARG A N 1
ATOM 1399 C CA . ARG A 1 180 ? -16.869 -9.546 7.538 1.00 96.75 180 ARG A CA 1
ATOM 1400 C C . ARG A 1 180 ? -18.054 -10.169 6.804 1.00 96.75 180 ARG A C 1
ATOM 1402 O O . ARG A 1 180 ? -17.906 -11.237 6.217 1.00 96.75 180 ARG A O 1
ATOM 1409 N N . ALA A 1 181 ? -19.205 -9.497 6.801 1.00 94.94 181 ALA A N 1
ATOM 1410 C CA . ALA A 1 181 ? -20.388 -9.959 6.084 1.00 94.94 181 ALA A CA 1
ATOM 1411 C C . ALA A 1 181 ? -20.162 -10.008 4.564 1.00 94.94 181 ALA A C 1
ATOM 1413 O O . ALA A 1 181 ? -20.578 -10.971 3.925 1.00 94.94 181 ALA A O 1
ATOM 1414 N N . ARG A 1 182 ? -19.472 -9.016 3.982 1.00 93.62 182 ARG A N 1
ATOM 1415 C CA . ARG A 1 182 ? -19.134 -9.015 2.547 1.00 93.62 182 ARG A CA 1
ATOM 1416 C C . ARG A 1 182 ? -18.159 -10.127 2.178 1.00 93.62 182 ARG A C 1
ATOM 1418 O O . ARG A 1 182 ? -18.383 -10.798 1.177 1.00 93.62 182 ARG A O 1
ATOM 1425 N N . VAL A 1 183 ? -17.142 -10.363 3.007 1.00 94.81 183 VAL A N 1
ATOM 1426 C CA . VAL A 1 183 ? -16.217 -11.493 2.831 1.00 94.81 183 VAL A CA 1
ATOM 1427 C C . VAL A 1 183 ? -16.978 -12.821 2.887 1.00 94.81 183 VAL A C 1
ATOM 1429 O O . VAL A 1 183 ? -16.835 -13.638 1.987 1.00 94.81 183 VAL A O 1
ATOM 1432 N N . ALA A 1 184 ? -17.829 -13.027 3.896 1.00 92.25 184 ALA A N 1
ATOM 1433 C CA . ALA A 1 184 ? -18.612 -14.258 4.028 1.00 92.25 184 ALA A CA 1
ATOM 1434 C C . ALA A 1 184 ? -19.636 -14.450 2.893 1.00 92.25 184 ALA A C 1
ATOM 1436 O O . ALA A 1 184 ? -19.905 -15.579 2.498 1.00 92.25 184 ALA A O 1
ATOM 1437 N N . GLY A 1 185 ? -20.208 -13.357 2.378 1.00 84.44 185 GLY A N 1
ATOM 1438 C CA . GLY A 1 185 ? -21.131 -13.379 1.246 1.00 84.44 185 GLY A CA 1
ATOM 1439 C C . GLY A 1 185 ? -20.448 -13.751 -0.069 1.00 84.44 185 GLY A C 1
ATOM 1440 O O . GLY A 1 185 ? -20.971 -14.596 -0.782 1.00 84.44 185 GLY A O 1
ATOM 1441 N N . GLY A 1 186 ? -19.271 -13.181 -0.351 1.00 70.00 186 GLY A N 1
ATOM 1442 C CA . GLY A 1 186 ? -18.519 -13.450 -1.583 1.00 70.00 186 GLY A CA 1
ATOM 1443 C C . GLY A 1 186 ? -17.919 -14.856 -1.660 1.00 70.00 186 GLY A C 1
ATOM 1444 O O . GLY A 1 186 ? -17.809 -15.406 -2.745 1.00 70.00 186 GLY A O 1
ATOM 1445 N N . VAL A 1 187 ? -17.606 -15.481 -0.518 1.00 58.81 187 VAL A N 1
ATOM 1446 C CA . VAL A 1 187 ? -17.133 -16.881 -0.475 1.00 58.81 187 VAL A CA 1
ATOM 1447 C C . VAL A 1 187 ? -18.180 -17.866 -1.014 1.00 58.81 187 VAL A C 1
ATOM 1449 O O . VAL A 1 187 ? -17.803 -18.915 -1.521 1.00 58.81 187 VAL A O 1
ATOM 1452 N N . ASN A 1 188 ? -19.475 -17.538 -0.954 1.00 50.09 188 ASN A N 1
ATOM 1453 C CA . ASN A 1 188 ? -20.523 -18.425 -1.468 1.00 50.09 188 ASN A CA 1
ATOM 1454 C C . ASN A 1 188 ? -20.692 -18.355 -2.997 1.00 50.09 188 ASN A C 1
ATOM 1456 O O . ASN A 1 188 ? -21.270 -19.276 -3.561 1.00 50.09 188 ASN A O 1
ATOM 1460 N N . ASP A 1 189 ? -20.205 -17.298 -3.658 1.00 43.88 189 ASP A N 1
ATOM 1461 C CA . ASP A 1 189 ? -20.363 -17.112 -5.111 1.00 43.88 189 ASP A CA 1
ATOM 1462 C C . ASP A 1 189 ? -19.215 -17.761 -5.921 1.00 43.88 189 ASP A C 1
ATOM 1464 O O . ASP A 1 189 ? -19.361 -17.982 -7.121 1.00 43.88 189 ASP A O 1
ATOM 1468 N N . ASP A 1 190 ? -18.091 -18.103 -5.276 1.00 44.78 190 ASP A N 1
ATOM 1469 C CA . ASP A 1 190 ? -16.910 -18.723 -5.908 1.00 44.78 190 ASP A CA 1
ATOM 1470 C C . ASP A 1 190 ? -16.931 -20.278 -5.877 1.00 44.78 190 ASP A C 1
ATOM 1472 O O . ASP A 1 190 ? -15.973 -20.915 -6.323 1.00 44.78 190 ASP A O 1
ATOM 1476 N N . GLU A 1 191 ? -17.998 -20.904 -5.352 1.00 38.47 191 GLU A N 1
ATOM 1477 C CA . GLU A 1 191 ? -18.155 -22.373 -5.240 1.00 38.47 191 GLU A CA 1
ATOM 1478 C C . GLU A 1 191 ? -19.154 -23.012 -6.245 1.00 38.47 191 GLU A C 1
ATOM 1480 O O . GLU A 1 191 ? -19.432 -24.209 -6.125 1.00 38.47 191 GLU A O 1
ATOM 1485 N N . GLU A 1 192 ? -19.651 -22.286 -7.262 1.00 30.89 192 GLU A N 1
ATOM 1486 C CA . GLU A 1 192 ? -20.498 -22.843 -8.353 1.00 30.89 192 GLU A CA 1
ATOM 1487 C C . GLU A 1 192 ? -19.785 -23.026 -9.708 1.00 30.89 192 GLU A C 1
ATOM 1489 O O . GLU A 1 192 ? -19.145 -22.076 -10.214 1.00 30.89 192 GLU A O 1
#

Secondary structure (DSSP, 8-state):
--STTS-TTS----GGG-S---SSEEEEEES--HHHHHHHHHHHTTTEEEEEEE-S-GGGTHHHHHHH-----S--GGGSSPPPPPPHHHHHHHHHHHHHS-TTS-TTSHHHHHHHHHHHHHHHHTT----HHHHHHHHHHTT--TTHHHHHHHHHHHHHTT------PPPPTTHHHHHHHHHHHHTTTTT-

Sequence (192 aa):
NRLVIRHSDVEHVTGRGGAYVRGHGPVLMAWPGMDDIGELVRFSNHMIRGLCVITWNANRIRPWVTQMRPDILGNGSEWEDLTPKLDPVVIEAMNSLTLTINDNNTIAAGYEKDDVVSVLLELHDAGIPMDGDAMQGWALAHGWSGKNPALLAKYVEDVNGGKRPRCNRVIRSDYIDHLRARVAGGVNDDEE

InterPro domains:
  IPR015079 Protein of unknown function DUF1889 [PF08986] (86-180)
  IPR037210 YoaC-like superfamily [G3DSA:1.20.1290.30] (83-189)

pLDDT: mean 87.1, std 13.69, range [30.89, 98.19]

Foldseek 3Di:
DVVCVPCVPDDDDDPVVFLADPAAEADEAEADALQSLQRNCLHQVVRHPYYHYHHPDCVRQLLLCLQQVDDDPDPCPSNPDGDDDADQLVVLLLVVLLVVDPLNDALPDDDSVLSLLQSLLLCVVVVGDDALSNQLSNCSSVRRHHCRSVVSSVSNVCVVVVHRPDHPDDDDPCSSVVSVVVSVVVVVVVPD

Organism: Mycobacterium gordonae (NCBI:txid1778)